Protein AF-A0A932YFA0-F1 (afdb_monomer)

pLDDT: mean 80.87, std 17.4, range [34.31, 97.38]

Structure (mmCIF, N/CA/C/O backbone):
data_AF-A0A932YFA0-F1
#
_entry.id   AF-A0A932YFA0-F1
#
loop_
_atom_site.group_PDB
_atom_site.id
_atom_site.type_symbol
_atom_site.label_atom_id
_atom_site.label_alt_id
_atom_site.label_comp_id
_atom_site.label_asym_id
_atom_site.label_entity_id
_atom_site.label_seq_id
_atom_site.pdbx_PDB_ins_code
_atom_site.Cartn_x
_atom_site.Cartn_y
_atom_site.Cartn_z
_atom_site.occupancy
_atom_site.B_iso_or_equiv
_atom_site.auth_seq_id
_atom_site.auth_comp_id
_atom_site.auth_asym_id
_atom_site.auth_atom_id
_atom_site.pdbx_PDB_model_num
ATOM 1 N N . MET A 1 1 ? 5.598 7.655 15.523 1.00 57.06 1 MET A N 1
ATOM 2 C CA . MET A 1 1 ? 5.367 6.962 16.808 1.00 57.06 1 MET A CA 1
ATOM 3 C C . MET A 1 1 ? 6.433 5.885 17.000 1.00 57.06 1 MET A C 1
ATOM 5 O O . MET A 1 1 ? 6.250 4.787 16.490 1.00 57.06 1 MET A O 1
ATOM 9 N N . PRO A 1 2 ? 7.562 6.184 17.666 1.00 60.03 2 PRO A N 1
ATOM 10 C CA . PRO A 1 2 ? 8.647 5.213 17.868 1.00 60.03 2 PRO A CA 1
ATOM 11 C C . PRO A 1 2 ? 8.229 3.987 18.697 1.00 60.03 2 PRO A C 1
ATOM 13 O O . PRO A 1 2 ? 8.662 2.874 18.420 1.00 60.03 2 PRO A O 1
ATOM 16 N N . GLU A 1 3 ? 7.322 4.170 19.662 1.00 66.31 3 GLU A N 1
ATOM 17 C CA . GLU A 1 3 ? 6.909 3.121 20.608 1.00 66.31 3 GLU A CA 1
ATOM 18 C C . GLU A 1 3 ? 6.108 1.967 19.987 1.00 66.31 3 GLU A C 1
ATOM 20 O O . GLU A 1 3 ? 6.011 0.892 20.577 1.00 66.31 3 GLU A O 1
ATOM 25 N N . GLN A 1 4 ? 5.508 2.169 18.813 1.00 67.56 4 GLN A N 1
ATOM 26 C CA . GLN A 1 4 ? 4.696 1.146 18.145 1.00 67.56 4 GLN A CA 1
ATOM 27 C C . GLN A 1 4 ? 5.480 0.340 17.106 1.00 67.56 4 GLN A C 1
ATOM 29 O O . GLN A 1 4 ? 5.014 -0.716 16.688 1.00 67.56 4 GLN A O 1
ATOM 34 N N . THR A 1 5 ? 6.673 0.797 16.710 1.00 69.19 5 THR A N 1
ATOM 35 C CA . THR A 1 5 ? 7.452 0.205 15.609 1.00 69.19 5 THR A CA 1
ATOM 36 C C . THR A 1 5 ? 7.816 -1.258 15.863 1.00 69.19 5 THR A C 1
ATOM 38 O O . THR A 1 5 ? 7.808 -2.057 14.933 1.00 69.19 5 THR A O 1
ATOM 41 N N . PHE A 1 6 ? 8.073 -1.630 17.121 1.00 77.56 6 PHE A N 1
ATOM 42 C CA . PHE A 1 6 ? 8.484 -2.988 17.496 1.00 77.56 6 PHE A CA 1
ATOM 43 C C . PHE A 1 6 ? 7.410 -3.803 18.222 1.00 77.56 6 PHE A C 1
ATOM 45 O O . PHE A 1 6 ? 7.646 -4.966 18.554 1.00 77.56 6 PHE A O 1
ATOM 52 N N . LYS A 1 7 ? 6.220 -3.233 18.445 1.00 83.19 7 LYS A N 1
ATOM 53 C CA . LYS A 1 7 ? 5.118 -3.967 19.075 1.00 83.19 7 LYS A CA 1
ATOM 54 C C . LYS A 1 7 ? 4.554 -4.979 18.083 1.00 83.19 7 LYS A C 1
ATOM 56 O O . LYS A 1 7 ? 4.191 -4.628 16.964 1.00 83.19 7 LYS A O 1
ATOM 61 N N . ASN A 1 8 ? 4.477 -6.242 18.498 1.00 85.50 8 ASN A N 1
ATOM 62 C CA . ASN A 1 8 ? 3.744 -7.249 17.739 1.00 85.50 8 ASN A CA 1
ATOM 63 C C . ASN A 1 8 ? 2.246 -6.894 17.731 1.00 85.50 8 ASN A C 1
ATOM 65 O O . ASN A 1 8 ? 1.746 -6.373 18.732 1.00 85.50 8 ASN A O 1
ATOM 69 N N . PRO A 1 9 ? 1.512 -7.202 16.651 1.00 89.50 9 PRO A N 1
ATOM 70 C CA . PRO A 1 9 ? 0.067 -7.073 16.659 1.00 89.50 9 PRO A CA 1
ATOM 71 C C . PRO A 1 9 ? -0.567 -7.990 17.703 1.00 89.50 9 PRO A C 1
ATOM 73 O O . PRO A 1 9 ? -0.194 -9.160 17.808 1.00 89.50 9 PRO A O 1
ATOM 76 N N . SER A 1 10 ? -1.516 -7.456 18.471 1.00 91.25 10 SER A N 1
ATOM 77 C CA . SER A 1 10 ? -2.311 -8.247 19.409 1.00 91.25 10 SER A CA 1
ATOM 78 C C . SER A 1 10 ? -3.354 -9.087 18.668 1.00 91.25 10 SER A C 1
ATOM 80 O O . SER A 1 10 ? -3.666 -8.843 17.498 1.00 91.25 10 SER A O 1
ATOM 82 N N . LEU A 1 11 ? -3.934 -10.065 19.366 1.00 88.12 11 LEU A N 1
ATOM 83 C CA . LEU A 1 11 ? -5.069 -10.825 18.844 1.00 88.12 11 LEU A CA 1
ATOM 84 C C . LEU A 1 11 ? -6.270 -9.912 18.554 1.00 88.12 11 LEU A C 1
ATOM 86 O O . LEU A 1 11 ? -6.841 -9.999 17.470 1.00 88.12 11 LEU A O 1
ATOM 90 N N . GLY A 1 12 ? -6.587 -8.990 19.471 1.00 89.75 12 GLY A N 1
ATOM 91 C CA . GLY A 1 12 ? -7.660 -8.010 19.281 1.00 89.75 12 GLY A CA 1
ATOM 92 C C . GLY A 1 12 ? -7.463 -7.161 18.023 1.00 89.75 12 GLY A C 1
ATOM 93 O O . GLY A 1 12 ? -8.390 -7.012 17.235 1.00 89.75 12 GLY A O 1
ATOM 94 N N . TYR A 1 13 ? -6.233 -6.711 17.743 1.00 91.19 13 TYR A N 1
ATOM 95 C CA . TYR A 1 13 ? -5.922 -6.015 16.489 1.00 91.19 13 TYR A CA 1
ATOM 96 C C . TYR A 1 13 ? -6.169 -6.901 15.259 1.00 91.19 13 TYR A C 1
ATOM 98 O O . TYR A 1 13 ? -6.732 -6.455 14.259 1.00 91.19 13 TYR A O 1
ATOM 106 N N . ALA A 1 14 ? -5.757 -8.170 15.313 1.00 91.19 14 ALA A N 1
ATOM 107 C CA . ALA A 1 14 ? -5.963 -9.101 14.208 1.00 91.19 14 ALA A CA 1
ATOM 108 C C . ALA A 1 14 ? -7.455 -9.343 13.923 1.00 91.19 14 ALA A C 1
ATOM 110 O O . ALA A 1 14 ? -7.863 -9.365 12.759 1.00 91.19 14 ALA A O 1
ATOM 111 N N . GLN A 1 15 ? -8.265 -9.483 14.973 1.00 91.44 15 GLN A N 1
ATOM 112 C CA . GLN A 1 15 ? -9.721 -9.599 14.878 1.00 91.44 15 GLN A CA 1
ATOM 113 C C . GLN A 1 15 ? -10.356 -8.311 14.356 1.00 91.44 15 GLN A C 1
ATOM 115 O O . GLN A 1 15 ? -11.257 -8.358 13.522 1.00 91.44 15 GLN A O 1
ATOM 120 N N . GLU A 1 16 ? -9.868 -7.161 14.812 1.00 91.94 16 GLU A N 1
ATOM 121 C CA . GLU A 1 16 ? -10.341 -5.855 14.382 1.00 91.94 16 GLU A CA 1
ATOM 122 C C . GLU A 1 16 ? -10.116 -5.644 12.876 1.00 91.94 16 GLU A C 1
ATOM 124 O O . GLU A 1 16 ? -11.020 -5.202 12.155 1.00 91.94 16 GLU A O 1
ATOM 129 N N . LEU A 1 17 ? -8.927 -6.012 12.396 1.00 91.69 17 LEU A N 1
ATOM 130 C CA . LEU A 1 17 ? -8.608 -6.035 10.978 1.00 91.69 17 LEU A CA 1
ATOM 131 C C . LEU A 1 17 ? -9.564 -7.010 10.267 1.00 91.69 17 LEU A C 1
ATOM 133 O O . LEU A 1 17 ? -10.274 -6.601 9.349 1.00 91.69 17 LEU A O 1
ATOM 137 N N . LEU A 1 18 ? -9.665 -8.265 10.739 1.00 91.19 18 LEU A N 1
ATOM 138 C CA . LEU A 1 18 ? -10.562 -9.308 10.204 1.00 91.19 18 LEU A CA 1
ATOM 139 C C . LEU A 1 18 ? -12.007 -8.878 10.051 1.00 91.19 18 LEU A C 1
ATOM 141 O O . LEU A 1 18 ? -12.603 -9.114 9.001 1.00 91.19 18 LEU A O 1
ATOM 145 N N . LYS A 1 19 ? -12.549 -8.195 11.050 1.00 93.25 19 LYS A N 1
ATOM 146 C CA . LYS A 1 19 ? -13.908 -7.666 11.022 1.00 93.25 19 LYS A CA 1
ATOM 147 C C . LYS A 1 19 ? -14.145 -6.747 9.821 1.00 93.25 19 LYS A C 1
ATOM 149 O O . LYS A 1 19 ? -15.247 -6.761 9.287 1.00 93.25 19 LYS A O 1
ATOM 154 N N . ARG A 1 20 ? -13.136 -5.981 9.394 1.00 89.75 20 ARG A N 1
ATOM 155 C CA . ARG A 1 20 ? -13.233 -5.036 8.270 1.00 89.75 20 ARG A CA 1
ATOM 156 C C . ARG A 1 20 ? -12.988 -5.688 6.912 1.00 89.75 20 ARG A C 1
ATOM 158 O O . ARG A 1 20 ? -13.571 -5.249 5.932 1.00 89.75 20 ARG A O 1
ATOM 165 N N . TRP A 1 21 ? -12.153 -6.728 6.824 1.00 87.31 21 TRP A N 1
ATOM 166 C CA . TRP A 1 21 ? -11.787 -7.308 5.520 1.00 87.31 21 TRP A CA 1
ATOM 167 C C . TRP A 1 21 ? -12.516 -8.601 5.144 1.00 87.31 21 TRP A C 1
ATOM 169 O O . TRP A 1 21 ? -12.523 -8.953 3.963 1.00 87.31 21 TRP A O 1
ATOM 179 N N . LYS A 1 22 ? -13.130 -9.308 6.103 1.00 87.44 22 LYS A N 1
ATOM 180 C CA . LYS A 1 22 ? -13.815 -10.589 5.843 1.00 87.44 22 LYS A CA 1
ATOM 181 C C . LYS A 1 22 ? -14.949 -10.474 4.814 1.00 87.44 22 LYS A C 1
ATOM 183 O O . LYS A 1 22 ? -15.180 -11.420 4.069 1.00 87.44 22 LYS A O 1
ATOM 188 N N . ASP A 1 23 ? -15.598 -9.311 4.752 1.00 84.94 23 ASP A N 1
ATOM 189 C CA . ASP A 1 23 ? -16.756 -9.048 3.889 1.00 84.94 23 ASP A CA 1
ATOM 190 C C . ASP A 1 23 ? -16.367 -8.316 2.591 1.00 84.94 23 ASP A C 1
ATOM 192 O O . ASP A 1 23 ? -17.222 -7.972 1.773 1.00 84.94 23 ASP A O 1
ATOM 196 N N . VAL A 1 24 ? -15.070 -8.069 2.368 1.00 87.69 24 VAL A N 1
ATOM 197 C CA . VAL A 1 24 ? -14.601 -7.459 1.122 1.00 87.69 24 VAL A CA 1
ATOM 198 C C . VAL A 1 24 ? -14.844 -8.446 -0.029 1.00 87.69 24 VAL A C 1
ATOM 200 O O . VAL A 1 24 ? -14.402 -9.594 0.042 1.00 87.69 24 VAL A O 1
ATOM 203 N N . PRO A 1 25 ? -15.513 -8.031 -1.122 1.00 90.56 25 PRO A N 1
ATOM 204 C CA . PRO A 1 25 ? -15.814 -8.927 -2.232 1.00 90.56 25 PRO A CA 1
ATOM 205 C C . PRO A 1 25 ? -14.556 -9.162 -3.076 1.00 90.56 25 PRO A C 1
ATOM 207 O O . PRO A 1 25 ? -14.257 -8.398 -4.000 1.00 90.56 25 PRO A O 1
ATOM 210 N N . TRP A 1 26 ? -13.791 -10.195 -2.736 1.00 93.56 26 TRP A N 1
ATOM 211 C CA . TRP A 1 26 ? -12.571 -10.585 -3.441 1.00 93.56 26 TRP A CA 1
ATOM 212 C C . TRP A 1 26 ? -12.877 -11.382 -4.715 1.00 93.56 26 TRP A C 1
ATOM 214 O O . TRP A 1 26 ? -13.726 -12.274 -4.717 1.00 93.56 26 TRP A O 1
ATOM 224 N N . ARG A 1 27 ? -12.166 -11.087 -5.808 1.00 92.94 27 ARG A N 1
ATOM 225 C CA . ARG A 1 27 ? -12.179 -11.899 -7.041 1.00 92.94 27 ARG A CA 1
ATOM 226 C C . ARG A 1 27 ? -11.114 -12.996 -7.012 1.00 92.94 27 ARG A C 1
ATOM 228 O O . ARG A 1 27 ? -11.286 -14.046 -7.634 1.00 92.94 27 ARG A O 1
ATOM 235 N N . GLY A 1 28 ? -10.003 -12.734 -6.334 1.00 91.06 28 GLY A N 1
ATOM 236 C CA . GLY A 1 28 ? -8.876 -13.632 -6.132 1.00 91.06 28 GLY A CA 1
ATOM 237 C C . GLY A 1 28 ? -8.701 -14.060 -4.679 1.00 91.06 28 GLY A C 1
ATOM 238 O O . GLY A 1 28 ? -9.406 -13.617 -3.779 1.00 91.06 28 GLY A O 1
ATOM 239 N N . ASP A 1 29 ? -7.707 -14.911 -4.450 1.00 93.31 29 ASP A N 1
ATOM 240 C CA . ASP A 1 29 ? -7.387 -15.418 -3.120 1.00 93.31 29 ASP A CA 1
ATOM 241 C C . ASP A 1 29 ? -6.312 -14.531 -2.490 1.00 93.31 29 ASP A C 1
ATOM 243 O O . ASP A 1 29 ? -5.138 -14.623 -2.863 1.00 93.31 29 ASP A O 1
ATOM 247 N N . VAL A 1 30 ? -6.691 -13.662 -1.553 1.00 94.69 30 VAL A N 1
ATOM 248 C CA . VAL A 1 30 ? -5.756 -12.804 -0.806 1.00 94.69 30 VAL A CA 1
ATOM 249 C C . VAL A 1 30 ? -5.394 -13.471 0.516 1.00 94.69 30 VAL A C 1
ATOM 251 O O . VAL A 1 30 ? -6.268 -13.852 1.289 1.00 94.69 30 VAL A O 1
ATOM 254 N N . LEU A 1 31 ? -4.095 -13.622 0.780 1.00 94.94 31 LEU A N 1
ATOM 255 C CA . LEU A 1 31 ? -3.601 -14.095 2.072 1.00 94.94 31 LEU A CA 1
ATOM 256 C C . LEU A 1 31 ? -3.238 -12.896 2.944 1.00 94.94 31 LEU A C 1
ATOM 258 O O . LEU A 1 31 ? -2.519 -12.015 2.493 1.00 94.94 31 LEU A O 1
ATOM 262 N N . LEU A 1 32 ? -3.667 -12.894 4.200 1.00 94.88 32 LEU A N 1
ATOM 263 C CA . LEU A 1 32 ? -3.262 -11.897 5.181 1.00 94.88 32 LEU A CA 1
ATOM 264 C C . LEU A 1 32 ? -2.398 -12.552 6.259 1.00 94.88 32 LEU A C 1
ATOM 266 O O . LEU A 1 32 ? -2.824 -13.502 6.915 1.00 94.88 32 LEU A O 1
ATOM 270 N N . ARG A 1 33 ? -1.183 -12.039 6.450 1.00 94.62 33 ARG A N 1
ATOM 271 C CA . ARG A 1 33 ? -0.257 -12.453 7.506 1.00 94.62 33 ARG A CA 1
ATOM 272 C C . ARG A 1 33 ? -0.098 -11.322 8.509 1.00 94.62 33 ARG A C 1
ATOM 274 O O . ARG A 1 33 ? 0.377 -10.242 8.167 1.00 94.62 33 ARG A O 1
ATOM 281 N N . ILE A 1 34 ? -0.475 -11.584 9.754 1.00 94.25 34 ILE A N 1
ATOM 282 C CA . ILE A 1 34 ? -0.410 -10.605 10.839 1.00 94.25 34 ILE A CA 1
ATOM 283 C C . ILE A 1 34 ? 0.713 -11.012 11.794 1.00 94.25 34 ILE A C 1
ATOM 285 O O . ILE A 1 34 ? 0.802 -12.169 12.207 1.00 94.25 34 ILE A O 1
ATOM 289 N N . GLY A 1 35 ? 1.609 -10.075 12.087 1.00 91.88 35 GLY A N 1
ATOM 290 C CA . GLY A 1 35 ? 2.757 -10.234 12.977 1.00 91.88 35 GLY A CA 1
ATOM 291 C C . GLY A 1 35 ? 3.903 -11.082 12.425 1.00 91.88 35 GLY A C 1
ATOM 292 O O . GLY A 1 35 ? 4.875 -11.299 13.144 1.00 91.88 35 GLY A O 1
ATOM 293 N N . HIS A 1 36 ? 3.816 -11.570 11.184 1.00 90.94 36 HIS A N 1
ATOM 294 C CA . HIS A 1 36 ? 4.815 -12.477 10.626 1.00 90.94 36 HIS A CA 1
ATOM 295 C C . HIS A 1 36 ? 4.935 -12.395 9.097 1.00 90.94 36 HIS A C 1
ATOM 297 O O . HIS A 1 36 ? 4.064 -11.900 8.383 1.00 90.94 36 HIS A O 1
ATOM 303 N N . THR A 1 37 ? 6.021 -12.971 8.589 1.00 91.81 37 THR A N 1
ATOM 304 C CA . THR A 1 37 ? 6.248 -13.263 7.170 1.00 91.81 37 THR A CA 1
ATOM 305 C C . THR A 1 37 ? 6.790 -14.686 7.028 1.00 91.81 37 THR A C 1
ATOM 307 O O . THR A 1 37 ? 7.318 -15.244 7.991 1.00 91.81 37 THR A O 1
ATOM 310 N N . SER A 1 38 ? 6.653 -15.298 5.852 1.00 93.12 38 SER A N 1
ATOM 311 C CA . SER A 1 38 ? 7.243 -16.607 5.563 1.00 93.12 38 SER A CA 1
ATOM 312 C C . SER A 1 38 ? 7.805 -16.603 4.155 1.00 93.12 38 SER A C 1
ATOM 314 O O . SER A 1 38 ? 7.053 -16.751 3.196 1.00 93.12 38 SER A O 1
ATOM 316 N N . LEU A 1 39 ? 9.131 -16.473 4.048 1.00 93.25 39 LEU A N 1
ATOM 317 C CA . LEU A 1 39 ? 9.827 -16.499 2.764 1.00 93.25 39 LEU A CA 1
ATOM 318 C C . LEU A 1 39 ? 9.454 -17.752 1.968 1.00 93.25 39 LEU A C 1
ATOM 320 O O . LEU A 1 39 ? 9.004 -17.654 0.834 1.00 93.25 39 LEU A O 1
ATOM 324 N N . TRP A 1 40 ? 9.568 -18.924 2.594 1.00 94.69 40 TRP A N 1
ATOM 325 C CA . TRP A 1 40 ? 9.244 -20.194 1.950 1.00 94.69 40 TRP A CA 1
ATOM 326 C C . TRP A 1 40 ? 7.765 -20.315 1.606 1.00 94.69 40 TRP A C 1
ATOM 328 O O . TRP A 1 40 ? 7.440 -20.753 0.509 1.00 94.69 40 TRP A O 1
ATOM 338 N N . GLY A 1 41 ? 6.871 -19.866 2.489 1.00 94.69 41 GLY A N 1
ATOM 339 C CA . GLY A 1 41 ? 5.441 -19.872 2.200 1.00 94.69 41 GLY A CA 1
ATOM 340 C C . GLY A 1 41 ? 5.077 -18.944 1.042 1.00 94.69 41 GLY A C 1
ATOM 341 O O . GLY A 1 41 ? 4.193 -19.269 0.262 1.00 94.69 41 GLY A O 1
ATOM 342 N N . ASP A 1 42 ? 5.758 -17.810 0.894 1.00 93.50 42 ASP A N 1
ATOM 343 C CA . ASP A 1 42 ? 5.536 -16.872 -0.207 1.00 93.50 42 ASP A CA 1
ATOM 344 C C . ASP A 1 42 ? 6.168 -17.371 -1.519 1.00 93.50 42 ASP A C 1
ATOM 346 O O . ASP A 1 42 ? 5.557 -17.237 -2.581 1.00 93.50 42 ASP A O 1
ATOM 350 N N . ILE A 1 43 ? 7.320 -18.047 -1.464 1.00 93.62 43 ILE A N 1
ATOM 351 C CA . ILE A 1 43 ? 7.901 -18.774 -2.606 1.00 93.62 43 ILE A CA 1
ATOM 352 C C . ILE A 1 43 ? 6.957 -19.898 -3.055 1.00 93.62 43 ILE A C 1
ATOM 354 O O . ILE A 1 43 ? 6.583 -19.957 -4.223 1.00 93.62 43 ILE A O 1
ATOM 358 N N . GLU A 1 44 ? 6.489 -20.752 -2.146 1.00 94.38 44 GLU A N 1
ATOM 359 C CA . GLU A 1 44 ? 5.518 -21.810 -2.459 1.00 94.38 44 GLU A CA 1
ATOM 360 C C . GLU A 1 44 ? 4.248 -21.211 -3.081 1.00 94.38 44 GLU A C 1
ATOM 362 O O . GLU A 1 44 ? 3.779 -21.636 -4.142 1.00 94.38 44 GLU A O 1
ATOM 367 N N . ARG A 1 45 ? 3.730 -20.139 -2.470 1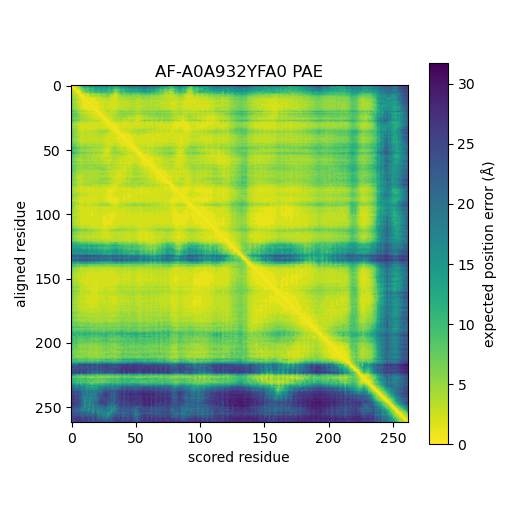.00 92.50 45 ARG A N 1
ATOM 368 C CA . ARG A 1 45 ? 2.569 -19.400 -2.967 1.00 92.50 45 ARG A CA 1
ATOM 369 C C . ARG A 1 45 ? 2.813 -18.775 -4.337 1.00 92.50 45 ARG A C 1
ATOM 371 O O . ARG A 1 45 ? 1.857 -18.614 -5.091 1.00 92.50 45 ARG A O 1
ATOM 378 N N . THR A 1 46 ? 4.053 -18.453 -4.695 1.00 90.44 46 THR A N 1
ATOM 379 C CA . THR A 1 46 ? 4.432 -17.999 -6.040 1.00 90.44 46 THR A CA 1
ATOM 380 C C . THR A 1 46 ? 4.212 -19.116 -7.060 1.00 90.44 46 THR A C 1
ATOM 382 O O . THR A 1 46 ? 3.627 -18.870 -8.114 1.00 90.44 46 THR A O 1
ATOM 385 N N . PHE A 1 47 ? 4.579 -20.357 -6.737 1.00 90.00 47 PHE A N 1
ATOM 386 C CA . PHE A 1 47 ? 4.571 -21.480 -7.685 1.00 90.00 47 PHE A CA 1
ATOM 387 C C . PHE A 1 47 ? 3.279 -22.294 -7.741 1.00 90.00 47 PHE A C 1
ATOM 389 O O . PHE A 1 47 ? 3.009 -22.928 -8.759 1.00 90.00 47 PHE A O 1
ATOM 396 N N . ARG A 1 48 ? 2.426 -22.221 -6.718 1.00 91.94 48 ARG A N 1
ATOM 397 C CA . ARG A 1 48 ? 1.094 -22.851 -6.739 1.00 91.94 48 ARG A CA 1
ATOM 398 C C . ARG A 1 48 ? 0.276 -22.444 -7.968 1.00 91.94 48 ARG A C 1
ATOM 400 O O . ARG A 1 48 ? 0.500 -21.376 -8.534 1.00 91.94 48 ARG A O 1
ATOM 407 N N . THR A 1 49 ? -0.699 -23.230 -8.400 1.00 87.69 49 THR A N 1
ATOM 408 C CA . THR A 1 49 ? -1.553 -22.910 -9.570 1.00 87.69 49 THR A CA 1
ATOM 409 C C . THR A 1 49 ? -3.009 -22.659 -9.190 1.00 87.69 49 THR A C 1
ATOM 411 O O . THR A 1 49 ? -3.726 -22.003 -9.937 1.00 87.69 49 THR A O 1
ATOM 414 N N . ASP A 1 50 ? -3.411 -23.083 -7.996 1.00 90.12 50 ASP A N 1
ATOM 415 C CA . ASP A 1 50 ? -4.786 -23.063 -7.497 1.00 90.12 50 ASP A CA 1
ATOM 416 C C . ASP A 1 50 ? -5.236 -21.711 -6.921 1.00 90.12 50 ASP A C 1
ATOM 418 O O . ASP A 1 50 ? -6.428 -21.464 -6.781 1.00 90.12 50 ASP A O 1
ATOM 422 N N . ILE A 1 51 ? -4.297 -20.815 -6.615 1.00 89.31 51 ILE A N 1
ATOM 423 C CA . ILE A 1 51 ? -4.593 -19.502 -6.029 1.00 89.31 51 ILE A CA 1
ATOM 424 C C . ILE A 1 51 ? -5.026 -18.524 -7.124 1.00 89.31 51 ILE A C 1
ATOM 426 O O . ILE A 1 51 ? -4.222 -18.150 -7.996 1.00 89.31 51 ILE A O 1
ATOM 430 N N . LYS A 1 52 ? -6.276 -18.070 -7.026 1.00 90.94 52 LYS A N 1
ATOM 431 C CA . LYS A 1 52 ? -6.923 -17.140 -7.951 1.00 90.94 52 LYS A CA 1
ATOM 432 C C . LYS A 1 52 ? -6.376 -15.726 -7.835 1.00 90.94 52 LYS A C 1
ATOM 434 O O . LYS A 1 52 ? -5.931 -15.271 -6.783 1.00 90.94 52 LYS A O 1
ATOM 439 N N . GLY A 1 53 ? -6.466 -15.006 -8.947 1.00 85.75 53 GLY A N 1
ATOM 440 C CA . GLY A 1 53 ? -6.146 -13.588 -9.020 1.00 85.75 53 GLY A CA 1
ATOM 441 C C . GLY A 1 53 ? -4.661 -13.273 -9.122 1.00 85.75 53 GLY A C 1
ATOM 442 O O . GLY A 1 53 ? -4.344 -12.115 -9.270 1.00 85.75 53 GLY A O 1
ATOM 443 N N . ARG A 1 54 ? -3.727 -14.223 -9.094 1.00 88.81 54 ARG A N 1
ATOM 444 C CA . ARG A 1 54 ? -2.293 -13.904 -9.237 1.00 88.81 54 ARG A CA 1
ATOM 445 C C . ARG A 1 54 ? -1.891 -13.535 -10.669 1.00 88.81 54 ARG A C 1
ATOM 447 O O . ARG A 1 54 ? -2.594 -13.900 -11.614 1.00 88.81 54 ARG A O 1
ATOM 454 N N . PRO A 1 55 ? -0.748 -12.846 -10.846 1.00 92.44 55 PRO A N 1
ATOM 455 C CA . PRO A 1 55 ? -0.216 -12.598 -12.175 1.00 92.44 55 PRO A CA 1
ATOM 456 C C . PRO A 1 55 ? 0.261 -13.894 -12.857 1.00 92.44 55 PRO A C 1
ATOM 458 O O . PRO A 1 55 ? 0.366 -14.957 -12.236 1.00 92.44 55 PRO A O 1
ATOM 461 N N . ASN A 1 56 ? 0.561 -13.812 -14.154 1.00 93.12 56 ASN A N 1
ATOM 462 C CA . ASN A 1 56 ? 1.074 -14.941 -14.932 1.00 93.12 56 ASN A CA 1
ATOM 463 C C . ASN A 1 56 ? 2.395 -15.500 -14.359 1.00 93.12 56 ASN A C 1
ATOM 465 O O . ASN A 1 56 ? 3.058 -14.878 -13.530 1.00 93.12 56 ASN A O 1
ATOM 469 N N . PHE A 1 57 ? 2.773 -16.708 -14.785 1.00 91.88 57 PHE A N 1
ATOM 470 C CA . PHE A 1 57 ? 3.958 -17.397 -14.262 1.00 91.88 57 PHE A CA 1
ATOM 471 C C . PHE A 1 57 ? 5.256 -16.590 -14.409 1.00 91.88 57 PHE A C 1
ATOM 473 O O . PHE A 1 57 ? 6.028 -16.517 -13.460 1.00 91.88 57 PHE A O 1
ATOM 480 N N . PHE A 1 58 ? 5.468 -15.941 -15.555 1.00 92.00 58 PHE A N 1
ATOM 481 C CA . PHE A 1 58 ? 6.676 -15.157 -15.809 1.00 92.00 58 PHE A CA 1
ATOM 482 C C . PHE A 1 58 ? 6.842 -14.009 -14.802 1.00 92.00 58 PHE A C 1
ATOM 484 O O . PHE A 1 58 ? 7.880 -13.889 -14.155 1.00 92.00 58 PHE A O 1
ATOM 491 N N . LEU A 1 59 ? 5.788 -13.214 -14.591 1.00 92.25 59 LEU A N 1
ATOM 492 C CA . LEU A 1 59 ? 5.802 -12.126 -13.609 1.00 92.25 59 LEU A CA 1
ATOM 493 C C . LEU A 1 59 ? 5.949 -12.640 -12.175 1.00 92.25 59 LEU A C 1
ATOM 495 O O . LEU A 1 59 ? 6.597 -11.994 -11.360 1.00 92.25 59 LEU A O 1
ATOM 499 N N . ARG A 1 60 ? 5.368 -13.803 -11.863 1.00 91.12 60 ARG A N 1
ATOM 500 C CA . ARG A 1 60 ? 5.539 -14.458 -10.559 1.00 91.12 60 ARG A CA 1
ATOM 501 C C . ARG A 1 60 ? 6.993 -14.853 -10.311 1.00 91.12 60 ARG A C 1
ATOM 503 O O . ARG A 1 60 ? 7.509 -14.566 -9.237 1.00 91.12 60 ARG A O 1
ATOM 510 N N . ALA A 1 61 ? 7.656 -15.444 -11.303 1.00 91.19 61 ALA A N 1
ATOM 511 C CA . ALA A 1 61 ? 9.065 -15.815 -11.210 1.00 91.19 61 ALA A CA 1
ATOM 512 C C . ALA A 1 61 ? 9.964 -14.584 -11.001 1.00 91.19 61 ALA A C 1
ATOM 514 O O . ALA A 1 61 ? 10.779 -14.574 -10.081 1.00 91.19 61 ALA A O 1
ATOM 515 N N . LEU A 1 62 ? 9.757 -13.510 -11.775 1.00 89.62 62 LEU A N 1
ATOM 516 C CA . LEU A 1 62 ? 10.462 -12.237 -11.560 1.00 89.62 62 LEU A CA 1
ATOM 517 C C . LEU A 1 62 ? 10.144 -11.614 -10.194 1.00 89.62 62 LEU A C 1
ATOM 519 O O . LEU A 1 62 ? 11.007 -11.005 -9.566 1.00 89.62 62 LEU A O 1
ATOM 523 N N . GLY A 1 63 ? 8.924 -11.818 -9.700 1.00 87.31 63 GLY A N 1
ATOM 524 C CA . GLY A 1 63 ? 8.461 -11.380 -8.389 1.00 87.31 63 GLY A CA 1
ATOM 525 C C . GLY A 1 63 ? 9.262 -11.919 -7.204 1.00 87.31 63 GLY A C 1
ATOM 526 O O . GLY A 1 63 ? 9.209 -11.329 -6.122 1.00 87.31 63 GLY A O 1
ATOM 527 N N . LEU A 1 64 ? 10.049 -12.987 -7.378 1.00 89.75 64 LEU A N 1
ATOM 528 C CA . LEU A 1 64 ? 10.976 -13.459 -6.344 1.00 89.75 64 LEU A CA 1
ATOM 529 C C . LEU A 1 64 ? 12.013 -12.390 -5.973 1.00 89.75 64 LEU A C 1
ATOM 531 O O . LEU A 1 64 ? 12.354 -12.257 -4.796 1.00 89.75 64 LEU A O 1
ATOM 535 N N . LEU A 1 65 ? 12.426 -11.571 -6.948 1.00 84.56 65 LEU A N 1
ATOM 536 C CA . LEU A 1 65 ? 13.343 -10.451 -6.737 1.00 84.56 65 LEU A CA 1
ATOM 537 C C . LEU A 1 65 ? 12.758 -9.381 -5.809 1.00 84.56 65 LEU A C 1
ATOM 539 O O . LEU A 1 65 ? 13.506 -8.769 -5.057 1.00 84.56 65 LEU A O 1
ATOM 543 N N . GLY A 1 66 ? 11.436 -9.179 -5.826 1.00 81.00 66 GLY A N 1
ATOM 544 C CA . GLY A 1 66 ? 10.738 -8.287 -4.891 1.00 81.00 66 GLY A CA 1
ATOM 545 C C . GLY A 1 66 ? 10.343 -8.970 -3.576 1.00 81.00 66 GLY A C 1
ATOM 546 O O . GLY A 1 66 ? 10.314 -8.334 -2.523 1.00 81.00 66 GLY A O 1
ATOM 547 N N . THR A 1 67 ? 10.089 -10.281 -3.609 1.00 86.88 67 THR A N 1
ATOM 548 C CA . THR A 1 67 ? 9.634 -11.057 -2.444 1.00 86.88 67 THR A CA 1
ATOM 549 C C . THR A 1 67 ? 10.713 -11.162 -1.366 1.00 86.88 67 THR A C 1
ATOM 551 O O . THR A 1 67 ? 10.399 -11.012 -0.188 1.00 86.88 67 THR A O 1
ATOM 554 N N . ILE A 1 68 ? 11.981 -11.369 -1.741 1.00 87.81 68 ILE A N 1
ATOM 555 C CA . ILE A 1 68 ? 13.087 -11.474 -0.773 1.00 87.81 68 ILE A CA 1
ATOM 556 C C . ILE A 1 68 ? 13.335 -10.142 -0.033 1.00 87.81 68 ILE A C 1
ATOM 558 O O . ILE A 1 68 ? 13.343 -10.161 1.201 1.00 87.81 68 ILE A O 1
ATOM 562 N N . PRO A 1 69 ? 13.485 -8.982 -0.710 1.00 85.19 69 PRO A N 1
ATOM 563 C CA . PRO A 1 69 ? 13.594 -7.691 -0.035 1.00 85.19 69 PRO A CA 1
ATOM 564 C C . PRO A 1 69 ? 12.371 -7.355 0.818 1.00 85.19 69 PRO A C 1
ATOM 566 O O . PRO A 1 69 ? 12.542 -6.881 1.937 1.00 85.19 69 PRO A O 1
ATOM 569 N N . GLY A 1 70 ? 11.153 -7.641 0.338 1.00 85.44 70 GLY A N 1
ATOM 570 C CA . GLY A 1 70 ? 9.932 -7.441 1.124 1.00 85.44 70 GLY A CA 1
ATOM 571 C C . GLY A 1 70 ? 9.924 -8.288 2.399 1.00 85.44 70 GLY A C 1
ATOM 572 O O . GLY A 1 70 ? 9.659 -7.781 3.488 1.00 85.44 70 GLY A O 1
ATOM 573 N N . TRP A 1 71 ? 10.309 -9.564 2.299 1.00 91.38 71 TRP A N 1
ATOM 574 C CA . TRP A 1 71 ? 10.484 -10.440 3.458 1.00 91.38 71 TRP A CA 1
ATOM 575 C C . TRP A 1 71 ? 11.518 -9.891 4.452 1.00 91.38 71 TRP A C 1
ATOM 577 O O . TRP A 1 71 ? 11.235 -9.842 5.652 1.00 91.38 71 TRP A O 1
ATOM 587 N N . LEU A 1 72 ? 12.687 -9.448 3.972 1.00 89.50 72 LEU A N 1
ATOM 588 C CA . LEU A 1 72 ? 13.720 -8.838 4.815 1.00 89.50 72 LEU A CA 1
ATOM 589 C C . LEU A 1 72 ? 13.214 -7.562 5.494 1.00 89.50 72 LEU A C 1
ATOM 591 O O . LEU A 1 72 ? 13.384 -7.426 6.702 1.00 89.50 72 LEU A O 1
ATOM 595 N N . GLY A 1 73 ? 12.552 -6.666 4.757 1.00 85.88 73 GLY A N 1
ATOM 596 C CA . GLY A 1 73 ? 11.964 -5.437 5.298 1.00 85.88 73 GLY A CA 1
ATOM 597 C C . GLY A 1 73 ? 10.913 -5.727 6.369 1.00 85.88 73 GLY A C 1
ATOM 598 O O . GLY A 1 73 ? 10.986 -5.200 7.477 1.00 85.88 73 GLY A O 1
ATOM 599 N N . GLY A 1 74 ? 10.002 -6.666 6.112 1.00 86.31 74 GLY A N 1
ATOM 600 C CA . GLY A 1 74 ? 9.034 -7.116 7.112 1.00 86.31 74 GLY A CA 1
ATOM 601 C C . GLY A 1 74 ? 9.697 -7.700 8.364 1.00 86.31 74 GLY A C 1
ATOM 602 O O . GLY A 1 74 ? 9.287 -7.407 9.484 1.00 86.31 74 GLY A O 1
ATOM 603 N N . LYS A 1 75 ? 10.754 -8.505 8.203 1.00 87.56 75 LYS A N 1
ATOM 604 C CA . LYS A 1 75 ? 11.432 -9.160 9.331 1.00 87.56 75 LYS A CA 1
ATOM 605 C C . LYS A 1 75 ? 12.304 -8.205 10.153 1.00 87.56 75 LYS A C 1
ATOM 607 O O . LYS A 1 75 ? 12.307 -8.312 11.375 1.00 87.56 75 LYS A O 1
ATOM 612 N N . LEU A 1 76 ? 13.052 -7.319 9.498 1.00 88.88 76 LEU A N 1
ATOM 613 C CA . LEU A 1 76 ? 14.032 -6.435 10.138 1.00 88.88 76 LEU A CA 1
ATOM 614 C C . LEU A 1 76 ? 13.407 -5.107 10.575 1.00 88.88 76 LEU A C 1
ATOM 616 O O . LEU A 1 76 ? 13.596 -4.685 11.712 1.00 88.88 76 LEU A O 1
ATOM 620 N N . ASN A 1 77 ? 12.621 -4.483 9.699 1.00 88.44 77 ASN A N 1
ATOM 621 C CA . ASN A 1 77 ? 12.057 -3.148 9.920 1.00 88.44 77 ASN A CA 1
ATOM 622 C C . ASN A 1 77 ? 10.599 -3.182 10.383 1.00 88.44 77 ASN A C 1
ATOM 624 O O . ASN A 1 77 ? 10.033 -2.141 10.722 1.00 88.44 77 ASN A O 1
ATOM 628 N N . ARG A 1 78 ? 9.982 -4.373 10.405 1.00 89.69 78 ARG A N 1
ATOM 629 C CA . ARG A 1 78 ? 8.564 -4.545 10.742 1.00 89.69 78 ARG A CA 1
ATOM 630 C C . ARG A 1 78 ? 7.671 -3.700 9.844 1.00 89.69 78 ARG A C 1
ATOM 632 O O . ARG A 1 78 ? 6.739 -3.042 10.309 1.00 89.69 78 ARG A O 1
ATOM 639 N N . ASP A 1 79 ? 7.988 -3.691 8.558 1.00 89.31 79 ASP A N 1
ATOM 640 C CA . ASP A 1 79 ? 7.244 -2.923 7.571 1.00 89.31 79 ASP A CA 1
ATOM 641 C C . ASP A 1 79 ? 5.990 -3.679 7.148 1.00 89.31 79 ASP A C 1
ATOM 643 O O . ASP A 1 79 ? 6.029 -4.880 6.875 1.00 89.31 79 ASP A O 1
ATOM 647 N N . ASN A 1 80 ? 4.867 -2.966 7.109 1.00 93.50 80 ASN A N 1
ATOM 648 C CA . ASN A 1 80 ? 3.666 -3.468 6.462 1.00 93.50 80 ASN A CA 1
ATOM 649 C C . ASN A 1 80 ? 3.880 -3.374 4.950 1.00 93.50 80 ASN A C 1
ATOM 651 O O . ASN A 1 80 ? 4.473 -2.405 4.483 1.00 93.50 80 ASN A O 1
ATOM 655 N N . PHE A 1 81 ? 3.444 -4.385 4.205 1.00 94.75 81 PHE A N 1
ATOM 656 C CA . PHE A 1 81 ? 3.504 -4.346 2.748 1.00 94.75 81 PHE A CA 1
ATOM 657 C C . PHE A 1 81 ? 2.534 -5.348 2.126 1.00 94.75 81 PHE A C 1
ATOM 659 O O . PHE A 1 81 ? 2.284 -6.433 2.662 1.00 94.75 81 PHE A O 1
ATOM 666 N N . TYR A 1 82 ? 2.043 -5.021 0.940 1.00 95.81 82 TYR A N 1
ATOM 667 C CA . TYR A 1 82 ? 1.391 -5.960 0.044 1.00 95.81 82 TYR A CA 1
ATOM 668 C C . TYR A 1 82 ? 2.363 -6.477 -1.025 1.00 95.81 82 TYR A C 1
ATOM 670 O O . TYR A 1 82 ? 3.037 -5.711 -1.709 1.00 95.81 82 TYR A O 1
ATOM 678 N N . ASN A 1 83 ? 2.402 -7.797 -1.209 1.00 94.25 83 ASN A N 1
ATOM 679 C CA . ASN A 1 83 ? 3.143 -8.449 -2.281 1.00 94.25 83 ASN A CA 1
ATOM 680 C C . ASN A 1 83 ? 2.189 -8.828 -3.438 1.00 94.25 83 ASN A C 1
ATOM 682 O O . ASN A 1 83 ? 1.427 -9.801 -3.322 1.00 94.25 83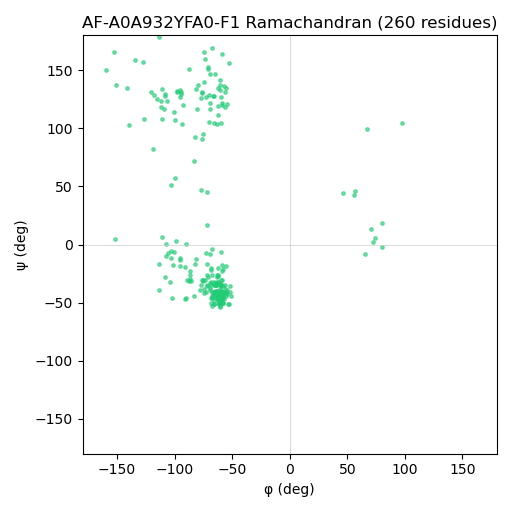 ASN A O 1
ATOM 686 N N . PRO A 1 84 ? 2.240 -8.120 -4.585 1.00 94.06 84 PRO A N 1
ATOM 687 C CA . PRO A 1 84 ? 1.349 -8.376 -5.718 1.00 94.06 84 PRO A CA 1
ATOM 688 C C . PRO A 1 84 ? 1.589 -9.715 -6.429 1.00 94.06 84 PRO A C 1
ATOM 690 O O . PRO A 1 84 ? 0.669 -10.223 -7.085 1.00 94.06 84 PRO A O 1
ATOM 693 N N . PHE A 1 85 ? 2.787 -10.297 -6.301 1.00 92.81 85 PHE A N 1
ATOM 694 C CA . PHE A 1 85 ? 3.183 -11.548 -6.961 1.00 92.81 85 PHE A CA 1
ATOM 695 C C . PHE A 1 85 ? 2.606 -12.770 -6.255 1.00 92.81 85 PHE A C 1
ATOM 697 O O . PHE A 1 85 ? 2.145 -13.714 -6.901 1.00 92.81 85 PHE A O 1
ATOM 704 N N . THR A 1 86 ? 2.580 -12.726 -4.925 1.00 93.19 86 THR A N 1
ATOM 705 C CA . THR A 1 86 ? 2.031 -13.794 -4.083 1.00 93.19 86 THR A CA 1
ATOM 706 C C . THR A 1 86 ? 0.585 -13.534 -3.680 1.00 93.19 86 THR A C 1
ATOM 708 O O . THR A 1 86 ? -0.095 -14.452 -3.230 1.00 93.19 86 THR A O 1
ATOM 711 N N . ASN A 1 87 ? 0.071 -12.323 -3.912 1.00 93.81 87 ASN A N 1
ATOM 712 C CA . ASN A 1 87 ? -1.235 -11.875 -3.435 1.00 93.81 87 ASN A CA 1
ATOM 713 C C . ASN A 1 87 ? -1.342 -12.007 -1.904 1.00 93.81 87 ASN A C 1
ATOM 715 O O . ASN A 1 87 ? -2.319 -12.556 -1.385 1.00 93.81 87 ASN A O 1
ATOM 719 N N . THR A 1 88 ? -0.299 -11.551 -1.208 1.00 95.38 88 THR A N 1
ATOM 720 C CA . THR A 1 88 ? -0.175 -11.630 0.250 1.00 95.38 88 THR A CA 1
ATOM 721 C C . THR A 1 88 ? -0.026 -10.234 0.840 1.00 95.38 88 THR A C 1
ATOM 723 O O . THR A 1 88 ? 0.803 -9.452 0.390 1.00 95.38 88 THR A O 1
ATOM 726 N N . VAL A 1 89 ? -0.815 -9.931 1.863 1.00 96.25 89 VAL A N 1
ATOM 727 C CA . VAL A 1 89 ? -0.691 -8.742 2.703 1.00 96.25 89 VAL A CA 1
ATOM 728 C C . VAL A 1 89 ? 0.066 -9.122 3.971 1.00 96.25 89 VAL A C 1
ATOM 730 O O . VAL A 1 89 ? -0.274 -10.109 4.626 1.00 96.25 89 VAL A O 1
ATOM 733 N N . HIS A 1 90 ? 1.062 -8.326 4.339 1.00 95.62 90 HIS A N 1
ATOM 734 C CA . HIS A 1 90 ? 1.842 -8.480 5.558 1.00 95.62 90 HIS A CA 1
ATOM 735 C C . HIS A 1 90 ? 1.615 -7.278 6.469 1.00 95.62 90 HIS A C 1
ATOM 737 O O . HIS A 1 90 ? 1.825 -6.136 6.065 1.00 95.62 90 HIS A O 1
ATOM 743 N N . VAL A 1 91 ? 1.204 -7.535 7.710 1.00 94.88 91 VAL A N 1
ATOM 744 C CA . VAL A 1 91 ? 0.925 -6.494 8.705 1.00 94.88 91 VAL A CA 1
ATOM 745 C C . VAL A 1 91 ? 1.723 -6.779 9.964 1.00 94.88 91 VAL A C 1
ATOM 747 O O . VAL A 1 91 ? 1.419 -7.706 10.707 1.00 94.88 91 VAL A O 1
ATOM 750 N N . PHE A 1 92 ? 2.749 -5.980 10.220 1.00 91.75 92 PHE A N 1
ATOM 751 C CA . PHE A 1 92 ? 3.615 -6.093 11.388 1.00 91.75 92 PHE A CA 1
ATOM 752 C C . PHE A 1 92 ? 3.330 -5.047 12.455 1.00 91.75 92 PHE A C 1
ATOM 754 O O . PHE A 1 92 ? 3.532 -5.347 13.630 1.00 91.75 92 PHE A O 1
ATOM 761 N N . ARG A 1 93 ? 2.896 -3.845 12.066 1.00 89.06 93 ARG A N 1
ATOM 762 C CA . ARG A 1 93 ? 2.625 -2.745 12.997 1.00 89.06 93 ARG A CA 1
ATOM 763 C C . ARG A 1 93 ? 1.143 -2.732 13.375 1.00 89.06 93 ARG A C 1
ATOM 765 O O . ARG A 1 93 ? 0.315 -2.736 12.461 1.00 89.06 93 ARG A O 1
ATOM 772 N N . PRO A 1 94 ? 0.792 -2.654 14.673 1.00 90.44 94 PRO A N 1
ATOM 773 C CA . PRO A 1 94 ? -0.591 -2.615 15.153 1.00 90.44 94 PRO A CA 1
ATOM 774 C C . PRO A 1 94 ? -1.239 -1.236 14.965 1.00 90.44 94 PRO A C 1
ATOM 776 O O . PRO A 1 94 ? -1.834 -0.680 15.881 1.00 90.44 94 PRO A O 1
ATOM 779 N N . VAL A 1 95 ? -1.096 -0.653 13.777 1.00 92.44 95 VAL A N 1
ATOM 780 C CA . VAL A 1 95 ? -1.756 0.597 13.398 1.00 92.44 95 VAL A CA 1
ATOM 781 C C . VAL A 1 95 ? -2.819 0.230 12.379 1.00 92.44 95 VAL A C 1
ATOM 783 O O . VAL A 1 95 ? -2.511 -0.309 11.315 1.00 92.44 95 VAL A O 1
ATOM 786 N N . LEU A 1 96 ? -4.090 0.452 12.717 1.00 93.69 96 LEU A N 1
ATOM 787 C CA . LEU A 1 96 ? -5.198 0.011 11.866 1.00 93.69 96 LEU A CA 1
ATOM 788 C C . LEU A 1 96 ? -5.103 0.664 10.483 1.00 93.69 96 LEU A C 1
ATOM 790 O O . LEU A 1 96 ? -5.252 -0.011 9.470 1.00 93.69 96 LEU A O 1
ATOM 794 N N . ALA A 1 97 ? -4.739 1.949 10.449 1.00 94.75 97 ALA A N 1
ATOM 795 C CA . ALA A 1 97 ? -4.550 2.711 9.225 1.00 94.75 97 ALA A CA 1
ATOM 796 C C . ALA A 1 97 ? -3.580 2.042 8.240 1.00 94.75 97 ALA A C 1
ATOM 798 O O . ALA A 1 97 ? -3.928 1.823 7.083 1.00 94.75 97 ALA A O 1
ATOM 799 N N . THR A 1 98 ? -2.386 1.655 8.693 1.00 94.88 98 THR A N 1
ATOM 800 C CA . THR A 1 98 ? -1.385 1.038 7.814 1.00 94.88 98 THR A CA 1
ATOM 801 C C . THR A 1 98 ? -1.779 -0.381 7.414 1.00 94.88 98 THR A C 1
ATOM 803 O O . THR A 1 98 ? -1.546 -0.775 6.281 1.00 94.88 98 THR A O 1
ATOM 806 N N . GLY A 1 99 ? -2.409 -1.158 8.301 1.00 95.12 99 GLY A N 1
ATOM 807 C CA . GLY A 1 99 ? -2.941 -2.477 7.940 1.00 95.12 99 GLY A CA 1
ATOM 808 C C . GLY A 1 99 ? -4.013 -2.386 6.849 1.00 95.12 99 GLY A C 1
ATOM 809 O O . GLY A 1 99 ? -3.959 -3.109 5.855 1.00 95.12 99 GLY A O 1
ATOM 810 N N . MET A 1 100 ? -4.953 -1.449 6.996 1.00 95.88 100 MET A N 1
ATOM 811 C CA . MET A 1 100 ? -6.012 -1.217 6.013 1.00 95.88 100 MET A CA 1
ATOM 812 C C . MET A 1 100 ? -5.487 -0.641 4.698 1.00 95.88 100 MET A C 1
ATOM 814 O O . MET A 1 100 ? -6.029 -0.969 3.644 1.00 95.88 100 MET A O 1
ATOM 818 N N . HIS A 1 101 ? -4.424 0.163 4.742 1.00 97.12 101 HIS A N 1
ATOM 819 C CA . HIS A 1 101 ? -3.716 0.636 3.556 1.00 97.12 101 HIS A CA 1
ATOM 820 C C . HIS A 1 101 ? -3.200 -0.536 2.700 1.00 97.12 101 HIS A C 1
ATOM 822 O O . HIS A 1 101 ? -3.524 -0.614 1.515 1.00 97.12 101 HIS A O 1
ATOM 828 N N . GLU A 1 102 ? -2.508 -1.514 3.295 1.00 96.75 102 GLU A N 1
ATOM 829 C CA . GLU A 1 102 ? -2.012 -2.678 2.542 1.00 96.75 102 GLU A CA 1
ATOM 830 C C . GLU A 1 102 ? -3.136 -3.574 2.001 1.00 96.75 102 GLU A C 1
ATOM 832 O O . GLU A 1 102 ? -3.052 -4.116 0.896 1.00 96.75 102 GLU A O 1
ATOM 837 N N . VAL A 1 103 ? -4.235 -3.712 2.751 1.00 95.88 103 VAL A N 1
ATOM 838 C CA . VAL A 1 103 ? -5.452 -4.372 2.245 1.00 95.88 103 VAL A CA 1
ATOM 839 C C . VAL A 1 103 ? -6.037 -3.588 1.063 1.00 95.88 103 VAL A C 1
ATOM 841 O O . VAL A 1 103 ? -6.528 -4.183 0.101 1.00 95.88 103 VAL A O 1
ATOM 844 N N . GLY A 1 104 ? -5.939 -2.258 1.091 1.00 96.81 104 GLY A N 1
ATOM 845 C CA . GLY A 1 104 ? -6.281 -1.372 -0.017 1.00 96.81 104 GLY A CA 1
ATOM 846 C C . GLY A 1 104 ? -5.474 -1.667 -1.281 1.00 96.81 104 GLY A C 1
ATOM 847 O O . GLY A 1 104 ? -6.071 -1.774 -2.357 1.00 96.81 104 GLY A O 1
ATOM 848 N N . HIS A 1 105 ? -4.160 -1.889 -1.162 1.00 97.38 105 HIS A N 1
ATOM 849 C CA . HIS A 1 105 ? -3.316 -2.363 -2.270 1.00 97.38 105 HIS A CA 1
ATOM 850 C C . HIS A 1 105 ? -3.812 -3.702 -2.814 1.00 97.38 105 HIS A C 1
ATOM 852 O O . HIS A 1 105 ? -4.068 -3.829 -4.014 1.00 97.38 105 HIS A O 1
ATOM 858 N N . ALA A 1 106 ? -4.050 -4.685 -1.942 1.00 96.44 106 ALA A N 1
ATOM 859 C CA . ALA A 1 106 ? -4.575 -5.981 -2.369 1.00 96.44 106 ALA A CA 1
ATOM 860 C C . ALA A 1 106 ? -5.884 -5.838 -3.154 1.00 96.44 106 ALA A C 1
ATOM 862 O O . ALA A 1 106 ? -6.046 -6.433 -4.224 1.00 96.44 106 ALA A O 1
ATOM 863 N N . LYS A 1 107 ? -6.800 -4.996 -2.664 1.00 96.19 107 LYS A N 1
ATOM 864 C CA . LYS A 1 107 ? -8.085 -4.746 -3.317 1.00 96.19 107 LYS A CA 1
ATOM 865 C C . LYS A 1 107 ? -7.933 -3.995 -4.637 1.00 96.19 107 LYS A C 1
ATOM 867 O O . LYS A 1 107 ? -8.656 -4.293 -5.587 1.00 96.19 107 LYS A O 1
ATOM 872 N N . PHE A 1 108 ? -6.970 -3.083 -4.748 1.00 96.38 108 PHE A N 1
ATOM 873 C CA . PHE A 1 108 ? -6.659 -2.421 -6.011 1.00 96.38 108 PHE A CA 1
ATOM 874 C C . PHE A 1 108 ? -6.296 -3.428 -7.100 1.00 96.38 108 PHE A C 1
ATOM 876 O O . PHE A 1 108 ? -6.880 -3.354 -8.183 1.00 96.38 108 PHE A O 1
ATOM 883 N N . PHE A 1 109 ? -5.380 -4.361 -6.817 1.00 96.12 109 PHE A N 1
ATOM 884 C CA . PHE A 1 109 ? -4.931 -5.367 -7.785 1.00 96.12 109 PHE A CA 1
ATOM 885 C C . PHE A 1 109 ? -5.989 -6.432 -8.076 1.00 96.12 109 PHE A C 1
ATOM 887 O O . PHE A 1 109 ? -6.089 -6.893 -9.213 1.00 96.12 109 PHE A O 1
ATOM 894 N N . ASP A 1 110 ? -6.791 -6.801 -7.078 1.00 95.25 110 ASP A N 1
ATOM 895 C CA . ASP A 1 110 ? -7.919 -7.726 -7.220 1.00 95.25 110 ASP A CA 1
ATOM 896 C C . ASP A 1 110 ? -8.972 -7.233 -8.230 1.00 95.25 110 ASP A C 1
ATOM 898 O O . ASP A 1 110 ? -9.545 -8.011 -8.992 1.00 95.25 110 ASP A O 1
ATOM 902 N N . GLU A 1 111 ? -9.194 -5.920 -8.294 1.00 94.50 111 GLU A N 1
ATOM 903 C CA . GLU A 1 111 ? -10.193 -5.310 -9.176 1.00 94.50 111 GLU A CA 1
ATOM 904 C C . GLU A 1 111 ? -9.726 -5.124 -10.631 1.00 94.50 111 GLU A C 1
ATOM 906 O O . GLU A 1 111 ? -10.555 -4.833 -11.501 1.00 94.50 111 GLU A O 1
ATOM 911 N N . ARG A 1 112 ? -8.428 -5.281 -10.934 1.00 93.94 112 ARG A N 1
ATOM 912 C CA . ARG A 1 112 ? -7.878 -4.965 -12.264 1.00 93.94 112 ARG A CA 1
ATOM 913 C C . ARG A 1 112 ? -8.196 -6.044 -13.296 1.00 93.94 112 ARG A C 1
ATOM 915 O O . ARG A 1 112 ? -7.773 -7.187 -13.158 1.00 93.94 112 ARG A O 1
ATOM 922 N N . THR A 1 113 ? -8.790 -5.635 -14.417 1.00 91.44 113 THR A N 1
ATOM 923 C CA . THR A 1 113 ? -8.932 -6.485 -15.614 1.00 91.44 113 THR A CA 1
ATOM 924 C C . THR A 1 113 ? -7.568 -6.888 -16.183 1.00 91.44 113 THR A C 1
ATOM 926 O O . THR A 1 113 ? -7.329 -8.052 -16.481 1.00 91.44 113 THR A O 1
ATOM 929 N N . HIS A 1 114 ? -6.628 -5.941 -16.263 1.00 92.38 114 HIS A N 1
ATOM 930 C CA . HIS A 1 114 ? -5.272 -6.172 -16.775 1.00 92.38 114 HIS A CA 1
ATOM 931 C C . HIS A 1 114 ? -4.248 -6.277 -15.646 1.00 92.38 114 HIS A C 1
ATOM 933 O O . HIS A 1 114 ? -3.234 -5.581 -15.647 1.00 92.38 114 HIS A O 1
ATOM 939 N N . ARG A 1 115 ? -4.508 -7.132 -14.651 1.00 93.06 115 ARG A N 1
ATOM 940 C CA . ARG A 1 115 ? -3.646 -7.243 -13.464 1.00 93.06 115 ARG A CA 1
ATOM 941 C C . ARG A 1 115 ? -2.167 -7.458 -13.802 1.00 93.06 115 ARG A C 1
ATOM 943 O O . ARG A 1 115 ? -1.327 -6.822 -13.182 1.00 93.06 115 ARG A O 1
ATOM 950 N N . ASN A 1 116 ? -1.844 -8.284 -14.800 1.00 93.69 116 ASN A N 1
ATOM 951 C CA . ASN A 1 116 ? -0.457 -8.524 -15.223 1.00 93.69 116 ASN A CA 1
ATOM 952 C C . ASN A 1 116 ? 0.285 -7.233 -15.588 1.00 93.69 116 ASN A C 1
ATOM 954 O O . ASN A 1 116 ? 1.430 -7.069 -15.189 1.00 93.69 116 ASN A O 1
ATOM 958 N N . LEU A 1 117 ? -0.370 -6.312 -16.300 1.00 93.00 117 LEU A N 1
ATOM 959 C CA . LEU A 1 117 ? 0.229 -5.030 -16.670 1.00 93.00 117 LEU A CA 1
ATOM 960 C C . LEU A 1 117 ? 0.545 -4.204 -15.420 1.00 93.00 117 LEU A C 1
ATOM 962 O O . LEU A 1 117 ? 1.652 -3.698 -15.272 1.00 93.00 117 LEU A O 1
ATOM 966 N N . TRP A 1 118 ? -0.411 -4.131 -14.492 1.00 93.31 118 TRP A N 1
ATOM 967 C CA . TRP A 1 118 ? -0.236 -3.397 -13.241 1.00 93.31 118 TRP A CA 1
ATOM 968 C C . TRP A 1 118 ? 0.860 -4.007 -12.371 1.00 93.31 118 TRP A C 1
ATOM 970 O O . TRP A 1 118 ? 1.684 -3.274 -11.848 1.00 93.31 118 TRP A O 1
ATOM 980 N N . VAL A 1 119 ? 0.918 -5.332 -12.240 1.00 92.19 119 VAL A N 1
ATOM 981 C CA . VAL A 1 119 ? 1.976 -5.993 -11.463 1.00 92.19 119 VAL A CA 1
ATOM 982 C C . VAL A 1 119 ? 3.336 -5.867 -12.160 1.00 92.19 119 VAL A C 1
ATOM 984 O O . VAL A 1 119 ? 4.339 -5.615 -11.502 1.00 92.19 119 VAL A O 1
ATOM 987 N N . GLY A 1 120 ? 3.387 -5.948 -13.490 1.00 91.44 120 GLY A N 1
ATOM 988 C CA . GLY A 1 120 ? 4.604 -5.680 -14.260 1.00 91.44 120 GLY A CA 1
ATOM 989 C C . GLY A 1 120 ? 5.133 -4.262 -14.035 1.00 91.44 120 GLY A C 1
ATOM 990 O O . GLY A 1 120 ? 6.328 -4.079 -13.820 1.00 91.44 120 GLY A O 1
ATOM 991 N N . ALA A 1 121 ? 4.245 -3.268 -13.977 1.00 89.50 121 ALA A N 1
ATOM 992 C CA . ALA A 1 121 ? 4.619 -1.889 -13.682 1.00 89.50 121 ALA A CA 1
ATOM 993 C C . ALA A 1 121 ? 5.218 -1.709 -12.271 1.00 89.50 121 ALA A C 1
ATOM 995 O O . ALA A 1 121 ? 6.084 -0.858 -12.107 1.00 89.50 121 ALA A O 1
ATOM 996 N N . THR A 1 122 ? 4.866 -2.547 -11.281 1.00 86.25 122 THR A N 1
ATOM 997 C CA . THR A 1 122 ? 5.555 -2.537 -9.968 1.00 86.25 122 THR A CA 1
ATOM 998 C C . THR A 1 122 ? 6.973 -3.110 -10.008 1.00 86.25 122 THR A C 1
ATOM 1000 O O . THR A 1 122 ? 7.801 -2.730 -9.185 1.00 86.25 122 THR A O 1
ATOM 1003 N N . LEU A 1 123 ? 7.278 -4.010 -10.953 1.00 82.88 123 LEU A N 1
ATOM 1004 C CA . LEU A 1 123 ? 8.633 -4.549 -11.120 1.00 82.88 123 LEU A CA 1
ATOM 1005 C C . LEU A 1 123 ? 9.562 -3.549 -11.787 1.00 82.88 123 LEU A C 1
ATOM 1007 O O . LEU A 1 123 ? 10.766 -3.597 -11.553 1.00 82.88 123 LEU A O 1
ATOM 1011 N N . LEU A 1 124 ? 9.018 -2.685 -12.643 1.00 78.06 124 LEU A N 1
ATOM 1012 C CA . LEU A 1 124 ? 9.828 -1.842 -13.504 1.00 78.06 124 LEU A CA 1
ATOM 1013 C C . LEU A 1 124 ? 10.761 -0.912 -12.707 1.00 78.06 124 LEU A C 1
ATOM 1015 O O . LEU A 1 124 ? 11.949 -0.942 -13.008 1.00 78.06 124 LEU A O 1
ATOM 1019 N N . PRO A 1 125 ? 10.313 -0.204 -11.646 1.00 70.25 125 PRO A N 1
ATOM 1020 C CA . PRO A 1 125 ? 11.223 0.545 -10.780 1.00 70.25 125 PRO A CA 1
ATOM 1021 C C . PRO A 1 125 ? 12.311 -0.342 -10.171 1.00 70.25 125 PRO A C 1
ATOM 1023 O O . PRO A 1 125 ? 13.474 0.025 -10.180 1.00 70.25 125 PRO A O 1
ATOM 1026 N N . PHE A 1 126 ? 11.977 -1.556 -9.717 1.00 69.94 126 PHE A N 1
ATOM 1027 C CA . PHE A 1 126 ? 12.972 -2.460 -9.135 1.00 69.94 126 PHE A CA 1
ATOM 1028 C C . PHE A 1 126 ? 14.026 -2.910 -10.159 1.00 69.94 126 PHE A C 1
ATOM 1030 O O . PHE A 1 126 ? 15.215 -2.909 -9.856 1.00 69.94 126 PHE A O 1
ATOM 1037 N N . ILE A 1 127 ? 13.607 -3.292 -11.368 1.00 70.25 127 ILE A N 1
ATOM 1038 C CA . ILE A 1 127 ? 14.510 -3.743 -12.437 1.00 70.25 127 ILE A CA 1
ATOM 1039 C C . ILE A 1 127 ? 15.367 -2.577 -12.933 1.00 70.25 127 ILE A C 1
ATOM 1041 O O . ILE A 1 127 ? 16.579 -2.720 -13.076 1.00 70.25 127 ILE A O 1
ATOM 1045 N N . ILE A 1 128 ? 14.751 -1.424 -13.181 1.00 66.62 128 ILE A N 1
ATOM 1046 C CA . ILE A 1 128 ? 15.446 -0.250 -13.699 1.00 66.62 128 ILE A CA 1
ATOM 1047 C C . ILE A 1 128 ? 16.424 0.295 -12.656 1.00 66.62 128 ILE A C 1
ATOM 1049 O O . ILE A 1 128 ? 17.611 0.380 -12.964 1.00 66.62 128 ILE A O 1
ATOM 1053 N N . ASP A 1 129 ? 15.964 0.566 -11.428 1.00 63.69 129 ASP A N 1
ATOM 1054 C CA . ASP A 1 129 ? 16.773 1.204 -10.379 1.00 63.69 129 ASP A CA 1
ATOM 1055 C C . ASP A 1 129 ? 17.927 0.305 -9.894 1.00 63.69 129 ASP A C 1
ATOM 1057 O O . ASP A 1 129 ? 18.922 0.809 -9.368 1.00 63.69 129 ASP A O 1
ATOM 1061 N N . ARG A 1 130 ? 17.799 -1.030 -10.001 1.00 64.75 130 ARG A N 1
ATOM 1062 C CA . ARG A 1 130 ? 18.783 -1.984 -9.448 1.00 64.75 130 ARG A CA 1
ATOM 1063 C C . ARG A 1 130 ? 19.638 -2.711 -10.480 1.00 64.75 130 ARG A C 1
ATOM 1065 O O . ARG A 1 130 ? 20.736 -3.118 -10.110 1.00 64.75 130 ARG A O 1
ATOM 1072 N N . LEU A 1 131 ? 19.160 -2.933 -11.709 1.00 64.19 131 LEU A N 1
ATOM 1073 C CA . LEU A 1 131 ? 19.847 -3.808 -12.675 1.00 64.19 131 LEU A CA 1
ATOM 1074 C C . LEU A 1 131 ? 20.402 -3.083 -13.903 1.00 64.19 131 LEU A C 1
ATOM 1076 O O . LEU A 1 131 ? 21.476 -3.454 -14.364 1.00 64.19 131 LEU A O 1
ATOM 1080 N N . ILE A 1 132 ? 19.688 -2.103 -14.464 1.00 60.59 132 ILE A N 1
ATOM 1081 C CA . ILE A 1 132 ? 20.041 -1.542 -15.785 1.00 60.59 132 ILE A CA 1
ATOM 1082 C C . ILE A 1 132 ? 20.979 -0.345 -15.651 1.00 60.59 132 ILE A C 1
ATOM 1084 O O . ILE A 1 132 ? 21.989 -0.255 -16.342 1.00 60.59 132 ILE A O 1
ATOM 1088 N N . ALA A 1 133 ? 20.660 0.570 -14.749 1.00 54.94 133 ALA A N 1
ATOM 1089 C CA . ALA A 1 133 ? 21.534 1.667 -14.396 1.00 54.94 133 ALA A CA 1
ATOM 1090 C C . ALA A 1 133 ? 21.224 2.015 -12.944 1.00 54.94 133 ALA A C 1
ATOM 1092 O O . ALA A 1 133 ? 20.047 2.128 -12.608 1.00 54.94 133 ALA A O 1
ATOM 1093 N N . PRO A 1 134 ? 22.222 2.267 -12.083 1.00 54.28 134 PRO A N 1
ATOM 1094 C CA . PRO A 1 134 ? 21.997 2.882 -10.781 1.00 54.28 134 PRO A CA 1
ATOM 1095 C C . PRO A 1 134 ? 21.639 4.362 -10.976 1.00 54.28 134 PRO A C 1
ATOM 1097 O O . PRO A 1 134 ? 22.206 5.227 -10.322 1.00 54.28 134 PRO A O 1
ATOM 1100 N N . TRP A 1 135 ? 20.755 4.659 -11.932 1.00 58.69 135 TRP A N 1
ATOM 1101 C CA . TRP A 1 135 ? 20.038 5.904 -12.055 1.00 58.69 135 TRP A CA 1
ATOM 1102 C C . TRP A 1 135 ? 18.867 5.746 -11.095 1.00 58.69 135 TRP A C 1
ATOM 1104 O O . TRP A 1 135 ? 17.872 5.134 -11.472 1.00 58.69 135 TRP A O 1
ATOM 1114 N N . PRO A 1 136 ? 18.986 6.185 -9.832 1.00 54.25 136 PRO A N 1
ATOM 1115 C CA . PRO A 1 136 ? 18.165 5.646 -8.740 1.00 54.25 136 PRO A CA 1
ATOM 1116 C C . PRO A 1 136 ? 16.679 6.066 -8.774 1.00 54.25 136 PRO A C 1
ATOM 1118 O O . PRO A 1 136 ? 15.993 6.034 -7.752 1.00 54.25 136 PRO A O 1
ATOM 1121 N N . PHE A 1 137 ? 16.202 6.566 -9.912 1.00 58.25 137 PHE A N 1
ATOM 1122 C CA . PHE A 1 137 ? 15.115 7.528 -9.992 1.00 58.25 137 PHE A CA 1
ATOM 1123 C C . PHE A 1 137 ? 14.307 7.450 -11.298 1.00 58.25 137 PHE A C 1
ATOM 1125 O O . PHE A 1 137 ? 13.419 8.281 -11.493 1.00 58.25 137 PHE A O 1
ATOM 1132 N N . LEU A 1 138 ? 14.568 6.485 -12.194 1.00 60.47 138 LEU A N 1
ATOM 1133 C CA . LEU A 1 138 ? 13.772 6.319 -13.418 1.00 60.47 138 LEU A CA 1
ATOM 1134 C C . LEU A 1 138 ? 12.507 5.505 -13.094 1.00 60.47 138 LEU A C 1
ATOM 1136 O O . LEU A 1 138 ? 12.356 4.334 -13.438 1.00 60.47 138 LEU A O 1
ATOM 1140 N N . ARG A 1 139 ? 11.589 6.160 -12.382 1.00 68.50 139 ARG A N 1
ATOM 1141 C CA . ARG A 1 139 ? 10.274 5.627 -12.015 1.00 68.50 139 ARG A CA 1
ATOM 1142 C C . ARG A 1 139 ? 9.261 5.918 -13.111 1.00 68.50 139 ARG A C 1
ATOM 1144 O O . ARG A 1 139 ? 9.354 6.937 -13.792 1.00 68.50 139 ARG A O 1
ATOM 1151 N N . ILE A 1 140 ? 8.248 5.058 -13.241 1.00 76.88 140 ILE A N 1
ATOM 1152 C CA . ILE A 1 140 ? 7.077 5.394 -14.056 1.00 76.88 140 ILE A CA 1
ATOM 1153 C C . ILE A 1 140 ? 6.420 6.618 -13.405 1.00 76.88 140 ILE A C 1
ATOM 1155 O O . ILE A 1 140 ? 6.005 6.527 -12.245 1.00 76.88 140 ILE A O 1
ATOM 1159 N N . PRO A 1 141 ? 6.321 7.753 -14.110 1.00 77.25 141 PRO A N 1
ATOM 1160 C CA . PRO A 1 141 ? 5.810 8.977 -13.523 1.00 77.25 141 PRO A CA 1
ATOM 1161 C C . PRO A 1 141 ? 4.426 8.798 -12.916 1.00 77.25 141 PRO A C 1
ATOM 1163 O O . PRO A 1 141 ? 3.549 8.207 -13.547 1.00 77.25 141 PRO A O 1
ATOM 1166 N N . ILE A 1 142 ? 4.230 9.325 -11.703 1.00 86.25 142 ILE A N 1
ATOM 1167 C CA . ILE A 1 142 ? 2.940 9.362 -10.987 1.00 86.25 142 ILE A CA 1
ATOM 1168 C C . ILE A 1 142 ? 2.409 7.966 -10.608 1.00 86.25 142 ILE A C 1
ATOM 1170 O O . ILE A 1 142 ? 1.448 7.853 -9.851 1.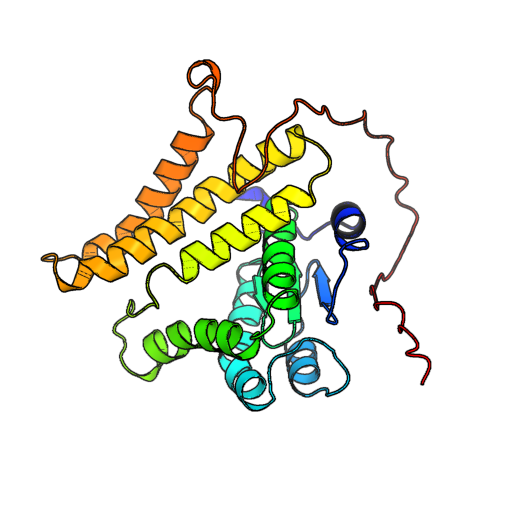00 86.25 142 ILE A O 1
ATOM 1174 N N . TYR A 1 143 ? 3.024 6.884 -11.083 1.00 88.88 143 TYR A N 1
ATOM 1175 C CA . TYR A 1 143 ? 2.536 5.528 -10.877 1.00 88.88 143 TYR A CA 1
ATOM 1176 C C . TYR A 1 143 ? 2.502 5.153 -9.395 1.00 88.88 143 TYR A C 1
ATOM 1178 O O . TYR A 1 143 ? 1.481 4.654 -8.922 1.00 88.88 143 TYR A O 1
ATOM 1186 N N . THR A 1 144 ? 3.582 5.437 -8.659 1.00 88.69 144 THR A N 1
ATOM 1187 C CA . THR A 1 144 ? 3.662 5.163 -7.220 1.00 88.69 144 THR A CA 1
ATOM 1188 C C . THR A 1 144 ? 2.573 5.935 -6.492 1.00 88.69 144 THR A C 1
ATOM 1190 O O . THR A 1 144 ? 1.727 5.346 -5.833 1.00 88.69 144 THR A O 1
ATOM 1193 N N . SER A 1 145 ? 2.506 7.247 -6.705 1.00 91.62 145 SER A N 1
ATOM 1194 C CA . SER A 1 145 ? 1.502 8.123 -6.098 1.00 91.62 145 SER A CA 1
ATOM 1195 C C . SER A 1 145 ? 0.085 7.663 -6.420 1.00 91.62 145 SER A C 1
ATOM 1197 O O . SER A 1 145 ? -0.778 7.627 -5.550 1.00 91.62 145 SER A O 1
ATOM 1199 N N . PHE A 1 146 ? -0.173 7.251 -7.658 1.00 94.12 146 PHE A N 1
ATOM 1200 C CA . PHE A 1 146 ? -1.470 6.719 -8.042 1.00 94.12 146 PHE A CA 1
ATOM 1201 C C . PHE A 1 146 ? -1.811 5.435 -7.274 1.00 94.12 146 PHE A C 1
ATOM 1203 O O . PHE A 1 146 ? -2.927 5.328 -6.764 1.00 94.12 146 PHE A O 1
ATOM 1210 N N . LEU A 1 147 ? -0.879 4.483 -7.156 1.00 94.38 147 LEU A N 1
ATOM 1211 C CA . LEU A 1 147 ? -1.093 3.262 -6.374 1.00 94.38 147 LEU A CA 1
ATOM 1212 C C . LEU A 1 147 ? -1.376 3.574 -4.902 1.00 94.38 147 LEU A C 1
ATOM 1214 O O . LEU A 1 147 ? -2.371 3.095 -4.361 1.00 94.38 147 LEU A O 1
ATOM 1218 N N . GLU A 1 148 ? -0.556 4.420 -4.281 1.00 95.00 148 GLU A N 1
ATOM 1219 C CA . GLU A 1 148 ? -0.682 4.784 -2.866 1.00 95.00 148 GLU A CA 1
ATOM 1220 C C . GLU A 1 148 ? -1.988 5.540 -2.582 1.00 95.00 148 GLU A C 1
ATOM 1222 O O . GLU A 1 148 ? -2.696 5.258 -1.611 1.00 95.00 148 GLU A O 1
ATOM 1227 N N . TRP A 1 149 ? -2.385 6.445 -3.483 1.00 95.56 149 TRP A N 1
ATOM 1228 C CA . TRP A 1 149 ? -3.689 7.107 -3.430 1.00 95.56 149 TRP A CA 1
ATOM 1229 C C . TRP A 1 149 ? -4.833 6.092 -3.517 1.00 95.56 149 TRP A C 1
ATOM 1231 O O . TRP A 1 149 ? -5.775 6.129 -2.727 1.00 95.56 149 TRP A O 1
ATOM 1241 N N . GLN A 1 150 ? -4.766 5.166 -4.475 1.00 96.88 150 GLN A N 1
ATOM 1242 C CA . GLN A 1 150 ? -5.795 4.150 -4.693 1.00 96.88 150 GLN A CA 1
ATOM 1243 C C . GLN A 1 150 ? -5.910 3.159 -3.525 1.00 96.88 150 GLN A C 1
ATOM 1245 O O . GLN A 1 150 ? -7.020 2.684 -3.247 1.00 96.88 150 GLN A O 1
ATOM 1250 N N . ALA A 1 151 ? -4.804 2.855 -2.846 1.00 96.75 151 ALA A N 1
ATOM 1251 C CA . ALA A 1 151 ? -4.793 2.073 -1.618 1.00 96.75 151 ALA A CA 1
ATOM 1252 C C . ALA A 1 151 ? -5.500 2.821 -0.483 1.00 96.75 151 ALA A C 1
ATOM 1254 O O . ALA A 1 151 ? -6.421 2.268 0.122 1.00 96.75 151 ALA A O 1
ATOM 1255 N N . ASN A 1 152 ? -5.183 4.105 -0.282 1.00 96.25 152 ASN A N 1
ATOM 1256 C CA . ASN A 1 152 ? -5.861 4.954 0.702 1.00 96.25 152 ASN A CA 1
ATOM 1257 C C . ASN A 1 152 ? -7.368 5.061 0.435 1.00 96.25 152 ASN A C 1
ATOM 1259 O O . ASN A 1 152 ? -8.162 4.822 1.339 1.00 96.25 152 ASN A O 1
ATOM 1263 N N . VAL A 1 153 ? -7.791 5.318 -0.810 1.00 95.12 153 VAL A N 1
ATOM 1264 C CA . VAL A 1 153 ? -9.220 5.374 -1.191 1.00 95.12 153 VAL A CA 1
ATOM 1265 C C . VAL A 1 153 ? -9.955 4.094 -0.786 1.00 95.12 153 VAL A C 1
ATOM 1267 O O . VAL A 1 153 ? -11.080 4.134 -0.290 1.00 95.12 153 VAL A O 1
ATOM 1270 N N . ARG A 1 154 ? -9.334 2.930 -1.004 1.00 95.12 154 ARG A N 1
ATOM 1271 C CA . ARG A 1 154 ? -9.933 1.635 -0.652 1.00 95.12 154 ARG A CA 1
ATOM 1272 C C . ARG A 1 154 ? -9.938 1.402 0.846 1.00 95.12 154 ARG A C 1
ATOM 1274 O O . ARG A 1 154 ? -10.957 0.943 1.350 1.00 95.12 154 ARG A O 1
ATOM 1281 N N . ALA A 1 155 ? -8.862 1.755 1.541 1.00 94.88 155 ALA A N 1
ATOM 1282 C CA . ALA A 1 155 ? -8.786 1.680 2.993 1.00 94.88 155 ALA A CA 1
ATOM 1283 C C . ALA A 1 155 ? -9.875 2.540 3.656 1.00 94.88 155 ALA A C 1
ATOM 1285 O O . ALA A 1 155 ? -10.569 2.067 4.552 1.00 94.88 155 ALA A O 1
ATOM 1286 N N . MET A 1 156 ? -10.114 3.754 3.147 1.00 93.50 156 MET A N 1
ATOM 1287 C CA . MET A 1 156 ? -11.118 4.683 3.686 1.00 93.50 156 MET A CA 1
ATOM 1288 C C . MET A 1 156 ? -12.547 4.128 3.673 1.00 93.50 156 MET A C 1
ATOM 1290 O O . MET A 1 156 ? -13.349 4.435 4.559 1.00 93.50 156 MET A O 1
ATOM 1294 N N . LYS A 1 157 ? -12.860 3.261 2.704 1.00 92.00 157 LYS A N 1
ATOM 1295 C CA . LYS A 1 157 ? -14.162 2.584 2.600 1.00 92.00 157 LYS A CA 1
ATOM 1296 C C . LYS A 1 157 ? -14.375 1.504 3.660 1.00 92.00 157 LYS A C 1
ATOM 1298 O O . LYS A 1 157 ? -15.505 1.073 3.845 1.00 92.00 157 LYS A O 1
ATOM 1303 N N . GLN A 1 158 ? -13.308 1.054 4.311 1.00 91.81 158 GLN A N 1
ATOM 1304 C CA . GLN A 1 158 ? -13.337 -0.068 5.247 1.00 91.81 158 GLN A CA 1
ATOM 1305 C C . GLN A 1 158 ? -13.300 0.363 6.718 1.00 91.81 158 GLN A C 1
ATOM 1307 O O . GLN A 1 158 ? -13.532 -0.462 7.597 1.00 91.81 158 GLN A O 1
ATOM 1312 N N . PHE A 1 159 ? -13.010 1.633 7.012 1.00 91.94 159 PHE A N 1
ATOM 1313 C CA . PHE A 1 159 ? -13.248 2.174 8.351 1.00 91.94 159 PHE A CA 1
ATOM 1314 C C . PHE A 1 159 ? -14.749 2.277 8.604 1.00 91.94 159 PHE A C 1
ATOM 1316 O O . PHE A 1 159 ? -15.521 2.537 7.680 1.00 91.94 159 PHE A O 1
ATOM 1323 N N . PHE A 1 160 ? -15.182 2.077 9.843 1.00 90.62 160 PHE A N 1
ATOM 1324 C CA . PHE A 1 160 ? -16.611 2.093 10.158 1.00 90.62 160 PHE A CA 1
ATOM 1325 C C . PHE A 1 160 ? -17.119 3.497 10.473 1.00 90.62 160 PHE A C 1
ATOM 1327 O O . PHE A 1 160 ? -18.264 3.828 10.163 1.00 90.62 160 PHE A O 1
ATOM 1334 N N . THR A 1 161 ? -16.265 4.339 11.046 1.00 89.19 161 THR A N 1
ATOM 1335 C CA . THR A 1 161 ? -16.661 5.613 11.653 1.00 89.19 161 THR A CA 1
ATOM 1336 C C . THR A 1 161 ? -15.829 6.751 11.086 1.00 89.19 161 THR A C 1
ATOM 1338 O O . THR A 1 161 ? -14.725 6.540 10.580 1.00 89.19 161 THR A O 1
ATOM 1341 N N . ASP A 1 162 ? -16.349 7.972 11.152 1.00 86.44 162 ASP A N 1
ATOM 1342 C CA . ASP A 1 162 ? -15.586 9.128 10.686 1.00 86.44 162 ASP A CA 1
ATOM 1343 C C . ASP A 1 162 ? -14.398 9.416 11.605 1.00 86.44 162 ASP A C 1
ATOM 1345 O O . ASP A 1 162 ? -13.327 9.740 11.112 1.00 86.44 162 ASP A O 1
ATOM 1349 N N . THR A 1 163 ? -14.520 9.157 12.909 1.00 87.56 163 THR A N 1
ATOM 1350 C CA . THR A 1 163 ? -13.393 9.248 13.849 1.00 87.56 163 THR A CA 1
ATOM 1351 C C . THR A 1 163 ? -12.241 8.316 13.462 1.00 87.56 163 THR A C 1
ATOM 1353 O O . THR A 1 163 ? -11.098 8.760 13.402 1.00 87.56 163 THR A O 1
ATOM 1356 N N . GLU A 1 164 ? -12.522 7.054 13.112 1.00 90.44 164 GLU A N 1
ATOM 1357 C CA . GLU A 1 164 ? -11.490 6.125 12.617 1.00 90.44 164 GLU A CA 1
ATOM 1358 C C . GLU A 1 164 ? -10.812 6.649 11.347 1.00 90.44 164 GLU A C 1
ATOM 1360 O O . GLU A 1 164 ? -9.600 6.524 11.180 1.00 90.44 164 GLU A O 1
ATOM 1365 N N . ARG A 1 165 ? -11.591 7.250 10.443 1.00 90.00 165 ARG A N 1
ATOM 1366 C CA . ARG A 1 165 ? -11.074 7.841 9.204 1.00 90.00 165 ARG A CA 1
ATOM 1367 C C . ARG A 1 165 ? -10.181 9.040 9.481 1.00 90.00 165 ARG A C 1
ATOM 1369 O O . ARG A 1 165 ? -9.118 9.143 8.879 1.00 90.00 165 ARG A O 1
ATOM 1376 N N . GLU A 1 166 ? -10.573 9.925 10.390 1.00 88.31 166 GLU A N 1
ATOM 1377 C CA . GLU A 1 166 ? -9.754 11.068 10.803 1.00 88.31 166 GLU A CA 1
ATOM 1378 C C . GLU A 1 166 ? -8.430 10.610 11.429 1.00 88.31 166 GLU A C 1
ATOM 1380 O O . GLU A 1 166 ? -7.364 11.135 11.095 1.00 88.31 166 GLU A O 1
ATOM 1385 N N . GLU A 1 167 ? -8.472 9.591 12.289 1.00 89.81 167 GLU A N 1
ATOM 1386 C CA . GLU A 1 167 ? -7.269 8.980 12.855 1.00 89.81 167 GLU A CA 1
ATOM 1387 C C . GLU A 1 167 ? -6.395 8.326 11.783 1.00 89.81 167 GLU A C 1
ATOM 1389 O O . GLU A 1 167 ? -5.171 8.475 11.806 1.00 89.81 167 GLU A O 1
ATOM 1394 N N . ALA A 1 168 ? -7.005 7.660 10.801 1.00 93.19 168 ALA A N 1
ATOM 1395 C CA . ALA A 1 168 ? -6.282 7.078 9.683 1.00 93.19 168 ALA A CA 1
ATOM 1396 C C . ALA A 1 168 ? -5.599 8.142 8.814 1.00 93.19 168 ALA A C 1
ATOM 1398 O O . ALA A 1 168 ? -4.437 7.961 8.440 1.00 93.19 168 ALA A O 1
ATOM 1399 N N . LEU A 1 169 ? -6.256 9.277 8.552 1.00 91.69 169 LEU A N 1
ATOM 1400 C CA . LEU A 1 169 ? -5.679 10.385 7.783 1.00 91.69 169 LEU A CA 1
ATOM 1401 C C . LEU A 1 169 ? -4.411 10.951 8.432 1.00 91.69 169 LEU A C 1
ATOM 1403 O O . LEU A 1 169 ? -3.466 11.275 7.713 1.00 91.69 169 LEU A O 1
ATOM 1407 N N . ARG A 1 170 ? -4.334 10.984 9.772 1.00 90.94 170 ARG A N 1
ATOM 1408 C CA . ARG A 1 170 ? -3.126 11.421 10.508 1.00 90.94 170 ARG A CA 1
ATOM 1409 C C . ARG A 1 170 ? -1.884 10.594 10.179 1.00 90.94 170 ARG A C 1
ATOM 1411 O O . ARG A 1 170 ? -0.766 11.063 10.389 1.00 90.94 170 ARG A O 1
ATOM 1418 N N . VAL A 1 171 ? -2.075 9.369 9.692 1.00 92.19 171 VAL A N 1
ATOM 1419 C CA . VAL A 1 171 ? -1.006 8.454 9.281 1.00 92.19 171 VAL A CA 1
ATOM 1420 C C . VAL A 1 171 ? -0.863 8.426 7.759 1.00 92.19 171 VAL A C 1
ATOM 1422 O O . VAL A 1 171 ? 0.249 8.524 7.244 1.00 92.19 171 VAL A O 1
ATOM 1425 N N . MET A 1 172 ? -1.979 8.316 7.036 1.00 93.19 172 MET A N 1
ATOM 1426 C CA . MET A 1 172 ? -1.995 8.121 5.586 1.00 93.19 172 MET A CA 1
ATOM 1427 C C . MET A 1 172 ? -1.643 9.382 4.792 1.00 93.19 172 MET A C 1
ATOM 1429 O O . MET A 1 172 ? -0.964 9.260 3.779 1.00 93.19 172 MET A O 1
ATOM 1433 N N . GLU A 1 173 ? -2.073 10.581 5.205 1.00 91.50 173 GLU A N 1
ATOM 1434 C CA . GLU A 1 173 ? -1.777 11.816 4.454 1.00 91.50 173 GLU A CA 1
ATOM 1435 C C . GLU A 1 173 ? -0.282 12.172 4.476 1.00 91.50 173 GLU A C 1
ATOM 1437 O O . GLU A 1 173 ? 0.265 12.430 3.403 1.00 91.50 173 GLU A O 1
ATOM 1442 N N . PRO A 1 174 ? 0.424 12.136 5.626 1.00 91.25 174 PRO A N 1
ATOM 1443 C CA . PRO A 1 174 ? 1.873 12.326 5.643 1.00 91.25 174 PRO A CA 1
ATOM 1444 C C . PRO A 1 174 ? 2.615 11.266 4.832 1.00 91.25 174 PRO A C 1
ATOM 1446 O O . PRO A 1 174 ? 3.527 11.608 4.084 1.00 91.25 174 PRO A O 1
ATOM 1449 N N . ALA A 1 175 ? 2.200 9.996 4.933 1.00 90.69 175 ALA A N 1
ATOM 1450 C CA . ALA A 1 175 ? 2.788 8.915 4.148 1.00 90.69 175 ALA A CA 1
ATOM 1451 C C . ALA A 1 175 ? 2.590 9.159 2.645 1.00 90.69 175 ALA A C 1
ATOM 1453 O O . ALA A 1 175 ? 3.565 9.196 1.899 1.00 90.69 175 ALA A O 1
ATOM 1454 N N . PHE A 1 176 ? 1.355 9.433 2.210 1.00 92.88 176 PHE A N 1
ATOM 1455 C CA . PHE A 1 176 ? 1.032 9.788 0.827 1.00 92.88 176 PHE A CA 1
ATOM 1456 C C . PHE A 1 176 ? 1.841 10.997 0.336 1.00 92.88 176 PHE A C 1
ATOM 1458 O O . PHE A 1 176 ? 2.363 11.000 -0.780 1.00 92.88 176 PHE A O 1
ATOM 1465 N N . GLY A 1 177 ? 1.993 11.996 1.208 1.00 90.44 177 GLY A N 1
ATOM 1466 C CA . GLY A 1 177 ? 2.779 13.197 0.973 1.00 90.44 177 GLY A CA 1
ATOM 1467 C C . GLY A 1 177 ? 4.243 12.917 0.651 1.00 90.44 177 GLY A C 1
ATOM 1468 O O . GLY A 1 177 ? 4.863 13.759 0.022 1.00 90.44 177 GLY A O 1
ATOM 1469 N N . THR A 1 178 ? 4.797 11.751 0.998 1.00 88.06 178 THR A N 1
ATOM 1470 C CA . THR A 1 178 ? 6.161 11.377 0.588 1.00 88.06 178 THR A CA 1
ATOM 1471 C C . THR A 1 178 ? 6.252 10.940 -0.872 1.00 88.06 178 THR A C 1
ATOM 1473 O O . THR A 1 178 ? 7.273 11.179 -1.505 1.00 88.06 178 THR A O 1
ATOM 1476 N N . TYR A 1 179 ? 5.197 10.347 -1.435 1.00 88.62 179 TYR A N 1
ATOM 1477 C CA . TYR A 1 179 ? 5.241 9.760 -2.777 1.00 88.62 179 TYR A CA 1
ATOM 1478 C C . TYR A 1 179 ? 5.030 10.797 -3.876 1.00 88.62 179 TYR A C 1
ATOM 1480 O O . TYR A 1 179 ? 5.778 10.809 -4.852 1.00 88.62 179 TYR A O 1
ATOM 1488 N N . LEU A 1 180 ? 4.056 11.698 -3.702 1.00 89.50 180 LEU A N 1
ATOM 1489 C CA . LEU A 1 180 ? 3.693 12.674 -4.734 1.00 89.50 180 LEU A CA 1
ATOM 1490 C C . LEU A 1 180 ? 4.853 13.611 -5.114 1.00 89.50 180 LEU A C 1
ATOM 1492 O O . LEU A 1 180 ? 5.174 13.693 -6.300 1.00 89.50 180 LEU A O 1
ATOM 1496 N N . PRO A 1 181 ? 5.541 14.275 -4.167 1.00 87.00 181 PRO A N 1
ATOM 1497 C CA . PRO A 1 181 ? 6.702 15.096 -4.485 1.00 87.00 181 PRO A CA 1
ATOM 1498 C C . PRO A 1 181 ? 7.854 14.277 -5.060 1.00 87.00 181 PRO A C 1
ATOM 1500 O O . PRO A 1 181 ? 8.556 14.770 -5.934 1.00 87.00 181 PRO A O 1
ATOM 1503 N N . THR A 1 182 ? 8.049 13.031 -4.614 1.00 84.06 182 THR A N 1
ATOM 1504 C CA . THR A 1 182 ? 9.082 12.159 -5.185 1.00 84.06 182 THR A CA 1
ATOM 1505 C C . THR A 1 182 ? 8.790 11.822 -6.641 1.00 84.06 182 THR A C 1
ATOM 1507 O O . THR A 1 182 ? 9.697 11.934 -7.461 1.00 84.06 182 THR A O 1
ATOM 1510 N N . ASP A 1 183 ? 7.557 11.468 -7.000 1.00 85.56 183 ASP A N 1
ATOM 1511 C CA . ASP A 1 183 ? 7.196 11.186 -8.393 1.00 85.56 183 ASP A CA 1
ATOM 1512 C C . ASP A 1 183 ? 7.282 12.451 -9.267 1.00 85.56 183 ASP A C 1
ATOM 1514 O O . ASP A 1 183 ? 7.835 12.400 -10.367 1.00 85.56 183 ASP A O 1
ATOM 1518 N N . VAL A 1 184 ? 6.798 13.599 -8.772 1.00 86.06 184 VAL A N 1
ATOM 1519 C CA . VAL A 1 184 ? 6.885 14.893 -9.479 1.00 86.06 184 VAL A CA 1
ATOM 1520 C C . VAL A 1 184 ? 8.338 15.317 -9.681 1.00 86.06 184 VAL A C 1
ATOM 1522 O O . VAL A 1 184 ? 8.711 15.773 -10.760 1.00 86.06 184 VAL A O 1
ATOM 1525 N N . LEU A 1 185 ? 9.187 15.154 -8.668 1.00 84.31 185 LEU A N 1
ATOM 1526 C CA . LEU A 1 185 ? 10.587 15.529 -8.789 1.00 84.31 185 LEU A CA 1
ATOM 1527 C C . LEU A 1 185 ? 11.379 14.526 -9.630 1.00 84.31 185 LEU A C 1
ATOM 1529 O O . LEU A 1 185 ? 12.266 14.953 -10.353 1.00 84.31 185 LEU A O 1
ATOM 1533 N N . SER A 1 186 ? 11.034 13.234 -9.621 1.00 80.75 186 SER A N 1
ATOM 1534 C CA . SER A 1 186 ? 11.655 12.239 -10.517 1.00 80.75 186 SER A CA 1
ATOM 1535 C C . SER A 1 186 ? 11.478 12.622 -11.991 1.00 80.75 186 SER A C 1
ATOM 1537 O O . SER A 1 186 ? 12.388 12.435 -12.793 1.00 80.75 186 SER A O 1
ATOM 1539 N N . LEU A 1 187 ? 10.328 13.213 -12.338 1.00 83.19 187 LEU A N 1
ATOM 1540 C CA . LEU A 1 187 ? 10.058 13.763 -13.668 1.00 83.19 187 LEU A CA 1
ATOM 1541 C C . LEU A 1 187 ? 10.913 14.992 -13.999 1.00 83.19 187 LEU A C 1
ATOM 1543 O O . LEU A 1 187 ? 11.406 15.122 -15.116 1.00 83.19 187 LEU A O 1
ATOM 1547 N N . ALA A 1 188 ? 11.041 15.917 -13.048 1.00 85.31 188 ALA A N 1
ATOM 1548 C CA . ALA A 1 188 ? 11.683 17.207 -13.280 1.00 85.31 188 ALA A CA 1
ATOM 1549 C C . ALA A 1 188 ? 13.209 17.175 -13.080 1.00 85.31 188 ALA A C 1
ATOM 1551 O O . ALA A 1 188 ? 13.917 18.014 -13.634 1.00 85.31 188 ALA A O 1
ATOM 1552 N N . ALA A 1 189 ? 13.730 16.215 -12.310 1.00 83.81 189 ALA A N 1
ATOM 1553 C CA . ALA A 1 189 ? 15.130 16.140 -11.897 1.00 83.81 189 ALA A CA 1
ATOM 1554 C C . ALA A 1 189 ? 16.144 16.181 -13.054 1.00 83.81 189 ALA A C 1
ATOM 1556 O O . ALA A 1 189 ? 17.145 16.879 -12.893 1.00 83.81 189 ALA A O 1
ATOM 1557 N N . PRO A 1 190 ? 15.914 15.536 -14.220 1.00 81.81 190 PRO A N 1
ATOM 1558 C CA . PRO A 1 190 ? 16.829 15.640 -15.361 1.00 81.81 190 PRO A CA 1
ATOM 1559 C C . PRO A 1 190 ? 16.972 17.059 -15.931 1.00 81.81 190 PRO A C 1
ATOM 1561 O O . PRO A 1 190 ? 17.952 17.347 -16.610 1.00 81.81 190 PRO A O 1
ATOM 1564 N N . PHE A 1 191 ? 16.004 17.940 -15.664 1.00 85.88 191 PHE A N 1
ATOM 1565 C CA . PHE A 1 191 ? 15.933 19.295 -16.218 1.00 85.88 191 PHE A CA 1
ATOM 1566 C C . PHE A 1 191 ? 16.303 20.385 -15.206 1.00 85.88 191 PHE A C 1
ATOM 1568 O O . PHE A 1 191 ? 16.403 21.555 -15.571 1.00 85.88 191 PHE A O 1
ATOM 1575 N N . ILE A 1 192 ? 16.502 20.024 -13.937 1.00 84.31 192 ILE A N 1
ATOM 1576 C CA . ILE A 1 192 ? 16.839 20.962 -12.865 1.00 84.31 192 ILE A CA 1
ATOM 1577 C C . ILE A 1 192 ? 18.318 20.772 -12.511 1.00 84.31 192 ILE A C 1
ATOM 1579 O O . ILE A 1 192 ? 18.705 19.668 -12.121 1.00 84.31 192 ILE A O 1
ATOM 1583 N N . PRO A 1 193 ? 19.164 21.818 -12.579 1.00 86.56 193 PRO A N 1
ATOM 1584 C CA . PRO A 1 193 ? 20.530 21.747 -12.072 1.00 86.56 193 PRO A CA 1
ATOM 1585 C C . PRO A 1 193 ? 20.546 21.301 -10.603 1.00 86.56 193 PRO A C 1
ATOM 1587 O O . PRO A 1 193 ? 19.918 21.917 -9.744 1.00 86.56 193 PRO A O 1
ATOM 1590 N N . GLY A 1 194 ? 21.222 20.187 -10.314 1.00 82.94 194 GLY A N 1
ATOM 1591 C CA . GLY A 1 194 ? 21.211 19.584 -8.976 1.00 82.94 194 GLY A CA 1
ATOM 1592 C C . GLY A 1 194 ? 19.878 18.933 -8.577 1.00 82.94 194 GLY A C 1
ATOM 1593 O O . GLY A 1 194 ? 19.700 18.597 -7.409 1.00 82.94 194 GLY A O 1
ATOM 1594 N N . GLY A 1 195 ? 18.948 18.714 -9.514 1.00 80.38 195 GLY A N 1
ATOM 1595 C CA . GLY A 1 195 ? 17.633 18.105 -9.280 1.00 80.38 195 GLY A CA 1
ATOM 1596 C C . GLY A 1 195 ? 17.701 16.776 -8.525 1.00 80.38 195 GLY A C 1
ATOM 1597 O O . GLY A 1 195 ? 16.888 16.525 -7.640 1.00 80.38 195 GLY A O 1
ATOM 1598 N N . PHE A 1 196 ? 18.737 15.972 -8.778 1.00 77.56 196 PHE A N 1
ATOM 1599 C CA . PHE A 1 196 ? 18.985 14.728 -8.043 1.00 77.56 196 PHE A CA 1
ATOM 1600 C C . PHE A 1 196 ? 19.302 14.935 -6.554 1.00 77.56 196 PHE A C 1
ATOM 1602 O O . PHE A 1 196 ? 18.901 14.114 -5.735 1.00 77.56 196 PHE A O 1
ATOM 1609 N N . ALA A 1 197 ? 19.959 16.033 -6.166 1.00 81.94 197 ALA A N 1
ATOM 1610 C CA . ALA A 1 197 ? 20.183 16.344 -4.753 1.00 81.94 197 ALA A CA 1
ATOM 1611 C C . ALA A 1 197 ? 18.863 16.708 -4.052 1.00 81.94 197 ALA A C 1
ATOM 1613 O O . ALA A 1 197 ? 18.601 16.258 -2.935 1.00 81.94 197 ALA A O 1
ATOM 1614 N N . TRP A 1 198 ? 17.982 17.443 -4.740 1.00 80.88 198 TRP A N 1
ATOM 1615 C CA . TRP A 1 198 ? 16.647 17.778 -4.236 1.00 80.88 198 TRP A CA 1
ATOM 1616 C C . TRP A 1 198 ? 15.768 16.542 -4.005 1.00 80.88 198 TRP A C 1
ATOM 1618 O O . TRP A 1 198 ? 14.903 16.561 -3.126 1.00 80.88 198 TRP A O 1
ATOM 1628 N N . MET A 1 199 ? 16.010 15.441 -4.727 1.00 77.06 199 MET A N 1
ATOM 1629 C CA . MET A 1 199 ? 15.264 14.189 -4.547 1.00 77.06 199 MET A CA 1
ATOM 1630 C C . MET A 1 199 ? 15.441 13.562 -3.167 1.00 77.06 199 MET A C 1
ATOM 1632 O O . MET A 1 199 ? 14.527 12.887 -2.702 1.00 77.06 199 MET A O 1
ATOM 1636 N N . LEU A 1 200 ? 16.555 13.823 -2.479 1.00 80.44 200 LEU A N 1
ATOM 1637 C CA . LEU A 1 200 ? 16.759 13.353 -1.106 1.00 80.44 200 LEU A CA 1
ATOM 1638 C C . LEU A 1 200 ? 15.913 14.142 -0.094 1.00 80.44 200 LEU A C 1
ATOM 1640 O O . LEU A 1 200 ? 15.476 13.590 0.913 1.00 80.44 200 LEU A O 1
ATOM 1644 N N . ALA A 1 201 ? 15.645 15.420 -0.372 1.00 85.19 201 ALA A N 1
ATOM 1645 C CA . ALA A 1 201 ? 14.858 16.293 0.497 1.00 85.19 201 ALA A CA 1
ATOM 1646 C C . ALA A 1 201 ? 13.344 16.197 0.236 1.00 85.19 201 ALA A C 1
ATOM 1648 O O . ALA A 1 201 ? 12.545 16.439 1.144 1.00 85.19 201 ALA A O 1
ATOM 1649 N N . ALA A 1 202 ? 12.934 15.829 -0.982 1.00 85.12 202 ALA A N 1
ATOM 1650 C CA . ALA A 1 202 ? 11.529 15.809 -1.390 1.00 85.12 202 ALA A CA 1
ATOM 1651 C C . ALA A 1 202 ? 10.616 14.913 -0.525 1.00 85.12 202 ALA A C 1
ATOM 1653 O O . ALA A 1 202 ? 9.555 15.403 -0.132 1.00 85.12 202 ALA A O 1
ATOM 1654 N N . PRO A 1 203 ? 10.991 13.670 -0.147 1.00 82.62 203 PRO A N 1
ATOM 1655 C CA . PRO A 1 203 ? 10.163 12.852 0.740 1.00 82.62 203 PRO A CA 1
ATOM 1656 C C . PRO A 1 203 ? 9.948 13.505 2.109 1.00 82.62 203 PRO A C 1
ATOM 1658 O O . PRO A 1 203 ? 8.850 13.446 2.657 1.00 82.62 203 PRO A O 1
ATOM 1661 N N . ILE A 1 204 ? 10.981 14.161 2.652 1.00 85.56 204 ILE A N 1
ATOM 1662 C CA . ILE A 1 204 ? 10.924 14.832 3.957 1.00 85.56 204 ILE A CA 1
ATOM 1663 C C . ILE A 1 204 ? 10.002 16.050 3.875 1.00 85.56 204 ILE A C 1
ATOM 1665 O O . ILE A 1 204 ? 9.086 16.182 4.686 1.00 85.56 204 ILE A O 1
ATOM 1669 N N . ALA A 1 205 ? 10.198 16.910 2.872 1.00 86.25 205 ALA A N 1
ATOM 1670 C CA . ALA A 1 205 ? 9.341 18.072 2.642 1.00 86.25 205 ALA A CA 1
ATOM 1671 C C . ALA A 1 205 ? 7.875 17.656 2.431 1.00 86.25 205 ALA A C 1
ATOM 1673 O O . ALA A 1 205 ? 6.963 18.261 2.992 1.00 86.25 205 ALA A O 1
ATOM 1674 N N . GLY A 1 206 ? 7.661 16.575 1.682 1.00 86.31 206 GLY A N 1
ATOM 1675 C CA . GLY A 1 206 ? 6.359 15.970 1.449 1.00 86.31 206 GLY A CA 1
ATOM 1676 C C . GLY A 1 206 ? 5.680 15.442 2.713 1.00 86.31 206 GLY A C 1
ATOM 1677 O O . GLY A 1 206 ? 4.519 15.767 2.970 1.00 86.31 206 GLY A O 1
ATOM 1678 N N . ALA A 1 207 ? 6.411 14.695 3.548 1.00 84.12 207 ALA A N 1
ATOM 1679 C CA . ALA A 1 207 ? 5.921 14.224 4.846 1.00 84.12 207 ALA A CA 1
ATOM 1680 C C . ALA A 1 207 ? 5.512 15.392 5.754 1.00 84.12 207 ALA A C 1
ATOM 1682 O O . ALA A 1 207 ? 4.446 15.365 6.372 1.00 84.12 207 ALA A O 1
ATOM 1683 N N . VAL A 1 208 ? 6.349 16.435 5.821 1.00 86.25 208 VAL A N 1
ATOM 1684 C CA . VAL A 1 208 ? 6.083 17.645 6.611 1.00 86.25 208 VAL A CA 1
ATOM 1685 C C . VAL A 1 208 ? 4.833 18.358 6.100 1.00 86.25 208 VAL A C 1
ATOM 1687 O O . VAL A 1 208 ? 3.946 18.664 6.895 1.00 86.25 208 VAL A O 1
ATOM 1690 N N . ALA A 1 209 ? 4.715 18.569 4.787 1.00 85.06 209 ALA A N 1
ATOM 1691 C CA . ALA A 1 209 ? 3.535 19.180 4.185 1.00 85.06 209 ALA A CA 1
ATOM 1692 C C . ALA A 1 209 ? 2.264 18.369 4.482 1.00 85.06 209 ALA A C 1
ATOM 1694 O O . ALA A 1 209 ? 1.255 18.948 4.883 1.00 85.06 209 ALA A O 1
ATOM 1695 N N . GLY A 1 210 ? 2.320 17.038 4.375 1.00 81.00 210 GLY A N 1
ATOM 1696 C CA . GLY A 1 210 ? 1.202 16.164 4.731 1.00 81.00 210 GLY A CA 1
ATOM 1697 C C . GLY A 1 210 ? 0.813 16.270 6.210 1.00 81.00 210 GLY A C 1
ATOM 1698 O O . GLY A 1 210 ? -0.369 16.390 6.525 1.00 81.00 210 GLY A O 1
ATOM 1699 N N . HIS A 1 211 ? 1.787 16.328 7.125 1.00 85.06 211 HIS A N 1
ATOM 1700 C CA . HIS A 1 211 ? 1.521 16.578 8.547 1.00 85.06 211 HIS A CA 1
ATOM 1701 C C . HIS A 1 211 ? 0.892 17.953 8.807 1.00 85.06 211 HIS A C 1
ATOM 1703 O O . HIS A 1 211 ? 0.003 18.056 9.651 1.00 85.06 211 HIS A O 1
ATOM 1709 N N . ILE A 1 212 ? 1.332 19.001 8.104 1.00 84.69 212 ILE A N 1
ATOM 1710 C CA . ILE A 1 212 ? 0.760 20.350 8.226 1.00 84.69 212 ILE A CA 1
ATOM 1711 C C . ILE A 1 212 ? -0.684 20.352 7.723 1.00 84.69 212 ILE A C 1
ATOM 1713 O O . ILE A 1 212 ? -1.577 20.774 8.454 1.00 84.69 212 ILE A O 1
ATOM 1717 N N . VAL A 1 213 ? -0.928 19.837 6.514 1.00 80.19 213 VAL A N 1
ATOM 1718 C CA . VAL A 1 213 ? -2.268 19.771 5.907 1.00 80.19 213 VAL A CA 1
ATOM 1719 C C . VAL A 1 213 ? -3.247 19.019 6.805 1.00 80.19 213 VAL A C 1
ATOM 1721 O O . VAL A 1 213 ? -4.390 19.448 6.945 1.00 80.19 213 VAL A O 1
ATOM 1724 N N . ASN A 1 214 ? -2.785 17.955 7.460 1.00 78.00 214 ASN A N 1
ATOM 1725 C CA . ASN A 1 214 ? -3.595 17.175 8.384 1.00 78.00 214 ASN A CA 1
ATOM 1726 C C . ASN A 1 214 ? -3.914 17.907 9.707 1.00 78.00 214 ASN A C 1
ATOM 1728 O O . ASN A 1 214 ? -4.937 17.637 10.332 1.00 78.00 214 ASN A O 1
ATOM 1732 N N . ARG A 1 215 ? -3.044 18.825 10.154 1.00 76.31 215 ARG A N 1
ATOM 1733 C CA . ARG A 1 215 ? -3.175 19.541 11.438 1.00 76.31 215 ARG A CA 1
ATOM 1734 C C . ARG A 1 215 ? -3.854 20.902 11.343 1.00 76.31 215 ARG A C 1
ATOM 1736 O O . ARG A 1 215 ? -4.263 21.430 12.376 1.00 76.31 215 ARG A O 1
ATOM 1743 N N . LEU A 1 216 ? -3.923 21.502 10.156 1.00 71.81 216 LEU A N 1
ATOM 1744 C CA . LEU A 1 216 ? -4.557 22.806 9.992 1.00 71.81 216 LEU A CA 1
ATOM 1745 C C . LEU A 1 216 ? -6.035 22.722 10.419 1.00 71.81 216 LEU A C 1
ATOM 1747 O O . LEU A 1 216 ? -6.751 21.843 9.935 1.00 71.81 216 LEU A O 1
ATOM 1751 N N . PRO A 1 217 ? -6.501 23.609 11.324 1.00 58.69 217 PRO A N 1
ATOM 1752 C CA . PRO A 1 217 ? -7.849 23.533 11.866 1.00 58.69 217 PRO A CA 1
ATOM 1753 C C . PRO A 1 217 ? -8.882 23.617 10.738 1.00 58.69 217 PRO A C 1
ATOM 1755 O O . PRO A 1 217 ? -8.936 24.591 9.985 1.00 58.69 217 PRO A O 1
ATOM 1758 N N . TRP A 1 218 ? -9.723 22.584 10.646 1.00 58.12 218 TRP A N 1
ATOM 1759 C CA . TRP A 1 218 ? -10.756 22.385 9.618 1.00 58.12 218 TRP A CA 1
ATOM 1760 C C . TRP A 1 218 ? -11.822 23.486 9.538 1.00 58.12 218 TRP A C 1
ATOM 1762 O O . TRP A 1 218 ? -12.629 23.506 8.611 1.00 58.12 218 TRP A O 1
ATOM 1772 N N . ASN A 1 219 ? -11.808 24.433 10.469 1.00 46.84 219 ASN A N 1
ATOM 1773 C CA . ASN A 1 219 ? -12.875 25.404 10.684 1.00 46.84 219 ASN A CA 1
ATOM 1774 C C . ASN A 1 219 ? -12.956 26.500 9.599 1.00 46.84 219 ASN A C 1
ATOM 1776 O O . ASN A 1 219 ? -13.902 27.283 9.604 1.00 46.84 219 ASN A O 1
ATOM 1780 N N . GLY A 1 220 ? -11.995 26.566 8.667 1.00 45.03 220 GLY A N 1
ATOM 1781 C CA . GLY A 1 220 ? -11.931 27.595 7.617 1.00 45.03 220 GLY A CA 1
ATOM 1782 C C . GLY A 1 220 ? -12.268 27.137 6.193 1.00 45.03 220 GLY A C 1
ATOM 1783 O O . GLY A 1 220 ? -12.417 27.979 5.314 1.00 45.03 220 GLY A O 1
ATOM 1784 N N . ILE A 1 221 ? -12.397 25.829 5.933 1.00 49.25 221 ILE A N 1
ATOM 1785 C CA . ILE A 1 221 ? -12.649 25.299 4.580 1.00 49.25 221 ILE A CA 1
ATOM 1786 C C . ILE A 1 221 ? -13.982 24.554 4.587 1.00 49.25 221 ILE A C 1
ATOM 1788 O O . ILE A 1 221 ? -14.026 23.332 4.711 1.00 49.25 221 ILE A O 1
ATOM 1792 N N . LYS A 1 222 ? -15.072 25.321 4.466 1.00 43.59 222 LYS A N 1
ATOM 1793 C CA . LYS A 1 222 ? -16.467 24.849 4.542 1.00 43.59 222 LYS A CA 1
ATOM 1794 C C . LYS A 1 222 ? -16.826 23.721 3.554 1.00 43.59 222 LYS A C 1
ATOM 1796 O O . LYS A 1 222 ? -17.770 22.987 3.825 1.00 43.59 222 LYS A O 1
ATOM 1801 N N . ASP A 1 223 ? -16.040 23.521 2.493 1.00 49.72 223 ASP A N 1
ATOM 1802 C CA . ASP A 1 223 ? -16.360 22.593 1.395 1.00 49.72 223 ASP A CA 1
ATOM 1803 C C . ASP A 1 223 ? -15.483 21.338 1.304 1.00 49.72 223 ASP A C 1
ATOM 1805 O O . ASP A 1 223 ? -15.622 20.543 0.378 1.00 49.72 223 ASP A O 1
ATOM 1809 N N . ARG A 1 224 ? -14.585 21.088 2.262 1.00 56.53 224 ARG A N 1
ATOM 1810 C CA . ARG A 1 224 ? -13.701 19.912 2.198 1.00 56.53 224 ARG A CA 1
ATOM 1811 C C . ARG A 1 224 ? -14.181 18.746 3.053 1.00 56.53 224 ARG A C 1
ATOM 1813 O O . ARG A 1 224 ? -13.417 18.215 3.858 1.00 56.53 224 ARG A O 1
ATOM 1820 N N . LYS A 1 225 ? -15.416 18.307 2.780 1.00 65.56 225 LYS A N 1
ATOM 1821 C CA . LYS A 1 225 ? -15.968 17.037 3.275 1.00 65.56 225 LYS A CA 1
ATOM 1822 C C . LYS A 1 225 ? -15.311 15.815 2.636 1.00 65.56 225 LYS A C 1
ATOM 1824 O O . LYS A 1 225 ? -15.582 14.733 3.110 1.00 65.56 225 LYS A O 1
ATOM 1829 N N . GLU A 1 226 ? -14.459 15.942 1.615 1.00 78.50 226 GLU A N 1
ATOM 1830 C CA . GLU A 1 226 ? -13.887 14.788 0.906 1.00 78.50 226 GLU A CA 1
ATOM 1831 C C . GLU A 1 226 ? -12.373 14.595 1.140 1.00 78.50 226 GLU A C 1
ATOM 1833 O O . GLU A 1 226 ? -11.593 15.552 1.053 1.00 78.50 226 GLU A O 1
ATOM 1838 N N . ARG A 1 227 ? -11.928 13.359 1.415 1.00 81.38 227 ARG A N 1
ATOM 1839 C CA . ARG A 1 227 ? -10.510 12.935 1.396 1.00 81.38 227 ARG A CA 1
ATOM 1840 C C . ARG A 1 227 ? -10.377 11.538 0.824 1.00 81.38 227 ARG A C 1
ATOM 1842 O O . ARG A 1 227 ? -11.134 10.653 1.204 1.00 81.38 227 ARG A O 1
ATOM 1849 N N . PHE A 1 228 ? -9.407 11.338 -0.070 1.00 84.50 228 PHE A N 1
ATOM 1850 C CA . PHE A 1 228 ? -9.215 10.060 -0.765 1.00 84.50 228 PHE A CA 1
ATOM 1851 C C . PHE A 1 228 ? -10.541 9.494 -1.316 1.00 84.50 228 PHE A C 1
ATOM 1853 O O . PHE A 1 228 ? -10.840 8.313 -1.151 1.00 84.50 228 PHE A O 1
ATOM 1860 N N . GLY A 1 229 ? -11.374 10.340 -1.934 1.00 77.12 229 GLY A N 1
ATOM 1861 C CA . GLY A 1 229 ? -12.660 9.913 -2.495 1.00 77.12 229 GLY A CA 1
ATOM 1862 C C . GLY A 1 229 ? -13.769 9.622 -1.475 1.00 77.12 229 GLY A C 1
ATOM 1863 O O . GLY A 1 229 ? -14.810 9.098 -1.865 1.00 77.12 229 GLY A O 1
ATOM 1864 N N . TYR A 1 230 ? -13.552 9.874 -0.179 1.00 79.62 230 TYR A N 1
ATOM 1865 C CA . TYR A 1 230 ? -14.536 9.640 0.880 1.00 79.62 230 TYR A CA 1
ATOM 1866 C C . TYR A 1 230 ? -15.092 10.949 1.429 1.00 79.62 230 TYR A C 1
ATOM 1868 O O . TYR A 1 230 ? -14.308 11.800 1.845 1.00 79.62 230 TYR A O 1
ATOM 1876 N N . VAL A 1 231 ? -16.422 11.059 1.496 1.00 80.44 231 VAL A N 1
ATOM 1877 C CA . VAL A 1 231 ? -17.139 12.202 2.072 1.00 80.44 231 VAL A CA 1
ATOM 1878 C C . VAL A 1 231 ? -17.446 11.944 3.553 1.00 80.44 231 VAL A C 1
ATOM 1880 O O . VAL A 1 231 ? -18.141 10.988 3.869 1.00 80.44 231 VAL A O 1
ATOM 1883 N N . PHE A 1 232 ? -16.954 12.791 4.458 1.00 79.19 232 PHE A N 1
ATOM 1884 C CA . PHE A 1 232 ? -17.247 12.758 5.892 1.00 79.19 232 PHE A CA 1
ATOM 1885 C C . PHE A 1 232 ? -18.702 13.166 6.150 1.00 79.19 232 PHE A C 1
ATOM 1887 O O . PHE A 1 232 ? -19.134 14.263 5.784 1.00 79.19 232 PHE A O 1
ATOM 1894 N N . GLU A 1 233 ? -19.453 12.272 6.789 1.00 76.25 233 GLU A N 1
ATOM 1895 C CA . GLU A 1 233 ? -20.900 12.387 7.009 1.00 76.25 233 GLU A CA 1
ATOM 1896 C C . GLU A 1 233 ? -21.246 12.800 8.452 1.00 76.25 233 GLU A C 1
ATOM 1898 O O . GLU A 1 233 ? -22.408 13.052 8.764 1.00 76.25 233 GLU A O 1
ATOM 1903 N N . GLY A 1 234 ? -20.254 12.883 9.343 1.00 68.44 234 GLY A N 1
ATOM 1904 C CA . GLY A 1 234 ? -20.433 13.133 10.773 1.00 68.44 234 GLY A CA 1
ATOM 1905 C C . GLY A 1 234 ? -20.830 11.883 11.568 1.00 68.44 234 GLY A C 1
ATOM 1906 O O . GLY A 1 234 ? -21.343 12.002 12.684 1.00 68.44 234 GLY A O 1
ATOM 1907 N N . LYS A 1 235 ? -20.613 10.680 11.019 1.00 66.19 235 LYS A N 1
ATOM 1908 C CA . LYS A 1 235 ? -20.938 9.411 11.687 1.00 66.19 235 LYS A CA 1
ATOM 1909 C C . LYS A 1 235 ? -19.983 9.172 12.856 1.00 66.19 235 LYS A C 1
ATOM 1911 O O . LYS A 1 235 ? -18.822 8.803 12.663 1.00 66.19 235 LYS A O 1
ATOM 1916 N N . LYS A 1 236 ? -20.483 9.369 14.078 1.00 55.12 236 LYS A N 1
ATOM 1917 C CA . LYS A 1 236 ? -19.752 9.071 15.317 1.00 55.12 236 LYS A CA 1
ATOM 1918 C C . LYS A 1 236 ? -19.627 7.565 15.524 1.00 55.12 236 LYS A C 1
ATOM 1920 O O . LYS A 1 236 ? -20.488 6.798 15.094 1.00 55.12 236 LYS A O 1
ATOM 1925 N N . ALA A 1 237 ? -18.558 7.154 16.199 1.00 53.47 237 ALA A N 1
ATOM 1926 C CA . ALA A 1 237 ? -18.403 5.767 16.595 1.00 53.47 237 ALA A CA 1
ATOM 1927 C C . ALA A 1 237 ? -19.546 5.330 17.526 1.00 53.47 237 ALA A C 1
ATOM 1929 O O . ALA A 1 237 ? -19.904 6.092 18.429 1.00 53.47 237 ALA A O 1
ATOM 1930 N N . PRO A 1 238 ? -20.121 4.127 17.337 1.00 49.12 238 PRO A N 1
ATOM 1931 C CA . PRO A 1 238 ? -20.899 3.515 18.401 1.00 49.12 238 PRO A CA 1
ATOM 1932 C C . PRO A 1 238 ? -19.978 3.316 19.613 1.00 49.12 238 PRO A C 1
ATOM 1934 O O . PRO A 1 238 ? -18.798 2.997 19.452 1.00 49.12 238 PRO A O 1
ATOM 1937 N N . VAL A 1 239 ? -20.507 3.538 20.817 1.00 44.38 239 VAL A N 1
ATOM 1938 C CA . VAL A 1 239 ? -19.796 3.229 22.065 1.00 44.38 239 VAL A CA 1
ATOM 1939 C C . VAL A 1 239 ? -19.425 1.747 22.007 1.00 44.38 239 VAL A C 1
ATOM 1941 O O . VAL A 1 239 ? -20.299 0.906 21.814 1.00 44.38 239 VAL A O 1
ATOM 1944 N N . ALA A 1 240 ? -18.131 1.436 22.041 1.00 44.31 240 ALA A N 1
ATOM 1945 C CA . ALA A 1 240 ? -17.659 0.074 21.846 1.00 44.31 240 ALA A CA 1
ATOM 1946 C C . ALA A 1 240 ? -18.054 -0.796 23.047 1.00 44.31 240 ALA A C 1
ATOM 1948 O O . ALA A 1 240 ? -17.564 -0.570 24.152 1.00 44.31 240 ALA A O 1
ATOM 1949 N N . ASP A 1 241 ? -18.891 -1.809 22.820 1.00 40.19 241 ASP A N 1
ATOM 1950 C CA . ASP A 1 241 ? -19.010 -2.931 23.748 1.00 40.19 241 ASP A CA 1
ATOM 1951 C C . ASP A 1 241 ? -17.679 -3.693 23.753 1.00 40.19 241 ASP A C 1
ATOM 1953 O O . ASP A 1 241 ? -17.134 -4.041 22.697 1.00 40.19 241 ASP A O 1
ATOM 1957 N N . ALA A 1 242 ? -17.126 -3.904 24.947 1.00 35.41 242 ALA A N 1
ATOM 1958 C CA . ALA A 1 242 ? -15.878 -4.625 25.148 1.00 35.41 242 ALA A CA 1
ATOM 1959 C C . ALA A 1 242 ? -16.003 -6.053 24.589 1.00 35.41 242 ALA A C 1
ATOM 1961 O O . ALA A 1 242 ? -16.867 -6.822 25.006 1.00 35.41 242 ALA A O 1
ATOM 1962 N N . LEU A 1 243 ? -15.151 -6.400 23.626 1.00 39.19 243 LEU A N 1
ATOM 1963 C CA . LEU A 1 243 ? -15.073 -7.756 23.087 1.00 39.19 243 LEU A CA 1
ATOM 1964 C C . LEU A 1 243 ? -14.334 -8.665 24.085 1.00 39.19 243 LEU A C 1
ATOM 1966 O O . LEU A 1 243 ? -13.256 -8.314 24.555 1.00 39.19 243 LEU A O 1
ATOM 1970 N N . ASP A 1 244 ? -14.935 -9.817 24.3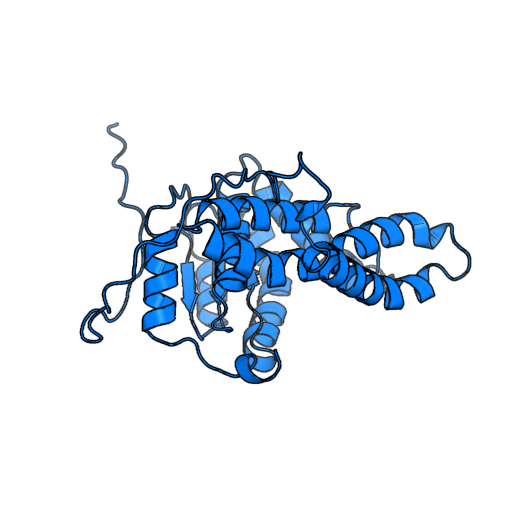90 1.00 38.00 244 ASP A N 1
ATOM 1971 C CA . ASP A 1 244 ? -14.388 -10.901 25.219 1.00 38.00 244 ASP A CA 1
ATOM 1972 C C . ASP A 1 244 ? -13.232 -11.624 24.492 1.00 38.00 244 ASP A C 1
ATOM 1974 O O . ASP A 1 244 ? -13.364 -12.056 23.343 1.00 38.00 244 ASP A O 1
ATOM 1978 N N . ASP A 1 245 ? -12.097 -11.751 25.185 1.00 41.12 245 ASP A N 1
ATOM 1979 C CA . ASP A 1 245 ? -10.802 -12.265 24.714 1.00 41.12 245 ASP A CA 1
ATOM 1980 C C . ASP A 1 245 ? -10.777 -13.774 24.374 1.00 41.12 245 ASP A C 1
ATOM 1982 O O . ASP A 1 245 ? -9.756 -14.296 23.916 1.00 41.12 245 ASP A O 1
ATOM 1986 N N . THR A 1 246 ? -11.864 -14.522 24.584 1.00 34.31 246 THR A N 1
ATOM 1987 C CA . THR A 1 246 ? -11.808 -15.998 24.581 1.00 34.31 246 THR A CA 1
ATOM 1988 C C . THR A 1 246 ? -12.034 -16.703 23.239 1.00 34.31 246 THR A C 1
ATOM 1990 O O . THR A 1 246 ? -11.933 -17.932 23.187 1.00 34.31 246 THR A O 1
ATOM 1993 N N . GLN A 1 247 ? -12.261 -16.001 22.121 1.00 36.16 247 GLN A N 1
ATOM 1994 C CA . GLN A 1 247 ? -12.584 -16.673 20.854 1.00 36.16 247 GLN A CA 1
ATOM 1995 C C . GLN A 1 247 ? -11.579 -16.452 19.706 1.00 36.16 247 GLN A C 1
ATOM 1997 O O . GLN A 1 247 ? -11.307 -15.345 19.249 1.00 36.16 247 GLN A O 1
ATOM 2002 N N . VAL A 1 248 ? -11.170 -17.593 19.140 1.00 40.22 248 VAL A N 1
ATOM 2003 C CA . VAL A 1 248 ? -10.688 -17.818 17.764 1.00 40.22 248 VAL A CA 1
ATOM 2004 C C . VAL A 1 248 ? -9.168 -17.839 17.550 1.00 40.22 248 VAL A C 1
ATOM 2006 O O . VAL A 1 248 ? -8.487 -16.825 17.409 1.00 40.22 248 VAL A O 1
ATOM 2009 N N . ARG A 1 249 ? -8.662 -19.068 17.374 1.00 35.44 249 ARG A N 1
ATOM 2010 C CA . ARG A 1 249 ? -7.394 -19.386 16.709 1.00 35.44 249 ARG A CA 1
ATOM 2011 C C . ARG A 1 249 ? -7.672 -19.703 15.230 1.00 35.44 249 ARG A C 1
ATOM 2013 O O . ARG A 1 249 ? -8.510 -20.546 14.939 1.00 35.44 249 ARG A O 1
ATOM 2020 N N . PHE A 1 250 ? -6.914 -19.056 14.341 1.00 36.66 250 PHE A N 1
ATOM 2021 C CA . PHE A 1 250 ? -6.829 -19.261 12.884 1.00 36.66 250 PHE A CA 1
ATOM 2022 C C . PHE A 1 250 ? -8.082 -18.909 12.062 1.00 36.66 250 PHE A C 1
ATOM 2024 O O . PHE A 1 250 ? -8.988 -19.712 11.883 1.00 36.66 250 PHE A O 1
ATOM 2031 N N . ALA A 1 251 ? -8.065 -17.723 11.447 1.00 37.50 251 ALA A N 1
ATOM 2032 C CA . ALA A 1 251 ? -8.977 -17.370 10.364 1.00 37.50 251 ALA A CA 1
ATOM 2033 C C . ALA A 1 251 ? -8.195 -17.254 9.048 1.00 37.50 251 ALA A C 1
ATOM 2035 O O . ALA A 1 251 ? -7.444 -16.304 8.836 1.00 37.50 251 ALA A O 1
ATOM 2036 N N . SER A 1 252 ? -8.381 -18.223 8.152 1.00 39.69 252 SER A N 1
ATOM 2037 C CA . SER A 1 252 ? -8.124 -18.043 6.723 1.00 39.69 252 SER A CA 1
ATOM 2038 C C . SER A 1 252 ? -9.464 -17.810 6.036 1.00 39.69 252 SER A C 1
ATOM 2040 O O . SER A 1 252 ? -10.290 -18.722 5.993 1.00 39.69 252 SER A O 1
ATOM 2042 N N . ALA A 1 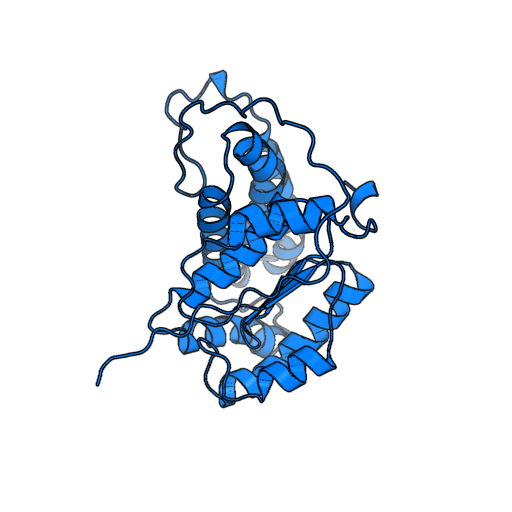253 ? -9.697 -16.620 5.489 1.00 40.47 253 ALA A N 1
ATOM 2043 C CA . ALA A 1 253 ? -10.844 -16.399 4.618 1.00 40.47 253 ALA A CA 1
ATOM 2044 C C . ALA A 1 253 ? -10.537 -17.033 3.250 1.00 40.47 253 ALA A C 1
ATOM 2046 O O . ALA A 1 253 ? -9.865 -16.436 2.413 1.00 40.47 253 ALA A O 1
ATOM 2047 N N . ARG A 1 254 ? -10.977 -18.277 3.027 1.00 37.31 254 ARG A N 1
ATOM 2048 C CA . ARG A 1 254 ? -11.191 -18.765 1.658 1.00 37.31 254 ARG A CA 1
ATOM 2049 C C . ARG A 1 254 ? -12.488 -18.140 1.165 1.00 37.31 254 ARG A C 1
ATOM 2051 O O . ARG A 1 254 ? -13.496 -18.222 1.863 1.00 37.31 254 ARG A O 1
ATOM 2058 N N . ALA A 1 255 ? -12.479 -17.557 -0.031 1.00 36.16 255 ALA A N 1
ATOM 2059 C CA . ALA A 1 255 ? -13.731 -17.233 -0.698 1.00 36.16 255 ALA A CA 1
ATOM 2060 C C . ALA A 1 255 ? -14.551 -18.532 -0.849 1.00 36.16 255 ALA A C 1
ATOM 2062 O O . ALA A 1 255 ? -13.972 -19.567 -1.207 1.00 36.16 255 ALA A O 1
ATOM 2063 N N . PRO A 1 256 ? -15.868 -18.526 -0.575 1.00 38.12 256 PRO A N 1
ATOM 2064 C CA . PRO A 1 256 ? -16.704 -19.679 -0.870 1.00 38.12 256 PRO A CA 1
ATOM 2065 C C . PRO A 1 256 ? -16.571 -20.005 -2.360 1.00 38.12 256 PRO A C 1
ATOM 2067 O O . PRO A 1 256 ? -16.632 -19.118 -3.215 1.00 38.12 256 PRO A O 1
ATOM 2070 N N . ALA A 1 257 ? -16.335 -21.280 -2.673 1.00 37.25 257 ALA A N 1
ATOM 2071 C CA . ALA A 1 257 ? -16.291 -21.746 -4.048 1.00 37.25 257 ALA A CA 1
ATOM 2072 C C . ALA A 1 257 ? -17.655 -21.464 -4.685 1.00 37.25 257 ALA A C 1
ATOM 2074 O O . ALA A 1 257 ? -18.636 -22.145 -4.399 1.00 37.25 257 ALA A O 1
ATOM 2075 N N . THR A 1 258 ? -17.733 -20.440 -5.532 1.00 40.12 258 THR A N 1
ATOM 2076 C CA . THR A 1 258 ? -18.896 -20.241 -6.387 1.00 40.12 258 THR A CA 1
ATOM 2077 C C . THR A 1 258 ? -18.940 -21.414 -7.356 1.00 40.12 258 THR A C 1
ATOM 2079 O O .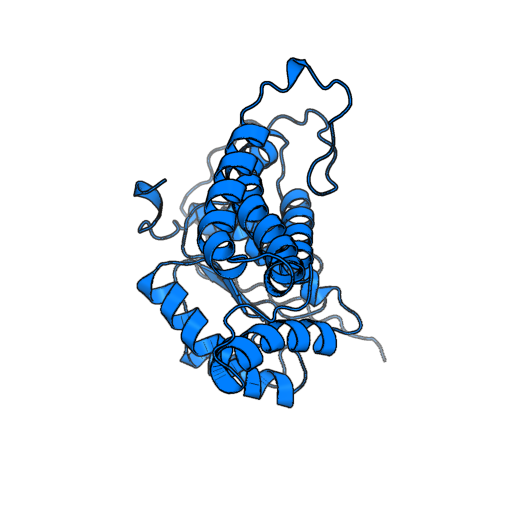 THR A 1 258 ? -18.132 -21.515 -8.282 1.00 40.12 258 THR A O 1
ATOM 2082 N N . SER A 1 259 ? -19.858 -22.347 -7.108 1.00 36.28 259 SER A N 1
ATOM 2083 C CA . SER A 1 259 ? -20.224 -23.363 -8.079 1.00 36.28 259 SER A CA 1
ATOM 2084 C C . SER A 1 259 ? -20.824 -22.637 -9.279 1.00 36.28 259 SER A C 1
ATOM 2086 O O . SER A 1 259 ? -21.954 -22.152 -9.252 1.00 36.28 259 SER A O 1
ATOM 2088 N N . ARG A 1 260 ? -20.047 -22.517 -10.359 1.00 40.34 260 ARG A N 1
ATOM 2089 C CA . ARG A 1 260 ? -20.656 -22.309 -11.669 1.00 40.34 260 ARG A CA 1
ATOM 2090 C C . ARG A 1 260 ? -21.498 -23.549 -11.934 1.00 40.34 260 ARG A C 1
ATOM 2092 O O . ARG A 1 260 ? -20.946 -24.637 -12.084 1.00 40.34 260 ARG A O 1
ATOM 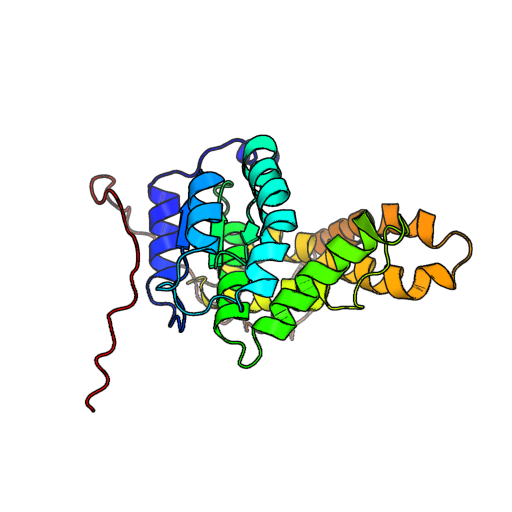2099 N N . LYS A 1 261 ? -22.822 -23.388 -11.945 1.00 44.03 261 LYS A N 1
ATOM 2100 C CA . LYS A 1 261 ? -23.667 -24.302 -12.709 1.00 44.03 261 LYS A CA 1
ATOM 2101 C C . LYS A 1 261 ? -23.240 -24.172 -14.174 1.00 44.03 261 LYS A C 1
ATOM 2103 O O . LYS A 1 261 ? -22.966 -23.061 -14.630 1.00 44.03 261 LYS A O 1
ATOM 2108 N N . ILE A 1 262 ? -23.067 -25.345 -14.772 1.00 52.44 262 ILE A N 1
ATOM 2109 C CA . ILE A 1 262 ? -22.602 -25.633 -16.131 1.00 52.44 262 ILE A CA 1
ATOM 2110 C C . ILE A 1 262 ? -23.403 -24.823 -17.148 1.00 52.44 262 ILE A C 1
ATOM 2112 O O . ILE A 1 262 ? -24.636 -24.730 -16.953 1.00 52.44 262 ILE A O 1
#

Foldseek 3Di:
DVVQQQDFADPVLVVVLCVLPLPPDFPWFAAEAGQADDLVVLLVLLPDDPTPLAADNVLSVLLNLVSVVVRVCCVPRVDWAARRSSNYTYHGTSQL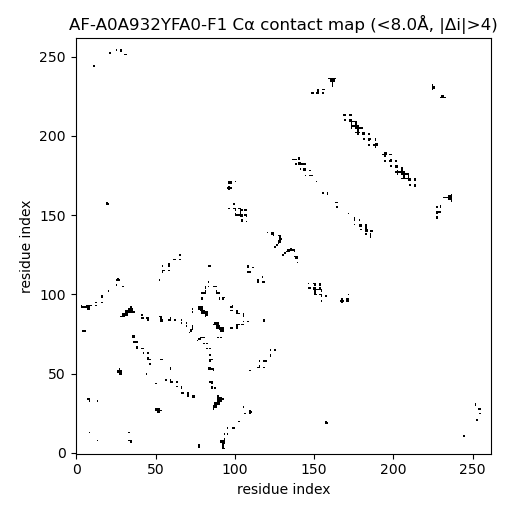LRSQLRVLLSVVLRPDPPSNVLSVLVCCLVCVCPPPDVPNQPHDACSVLVSLLSSNLRSLVRDDFVVSVLSSLLPSQLQSLLVNQLSVLSVCLVVDDCSVVVSVCRSVVSSVVSNCVSPDDPPPPPPPLDDSRDGHPNGHDDPDDDDDPPDDDDDRSDPPPPPDDD

Secondary structure (DSSP, 8-state):
-GGGTTPPPPHHHHHHHHHHHTTS--SS--EEEES---HHHHHHHHH-SS-TTPPPHHHHHHTHHHHHHHHHHHHHH---EEETTTTEEEE-S--HHHHHHHHHHHHHHHT-TTHHHHHHHHHHHHHIIIII---TT-PPTTHHHHHHHHHHHHHHTT-SSHHHHHHHHHHHHHHHHHHHHHHHHHHHGGGSTTHHHHHHHHHHHHHHHHHHHHHS-GGG-TT--EETTEE----PPPPPPPPPTT--S----PPP------

Solvent-accessible surface area (backbone atoms only — not comparable to full-atom values): 14863 Å² tota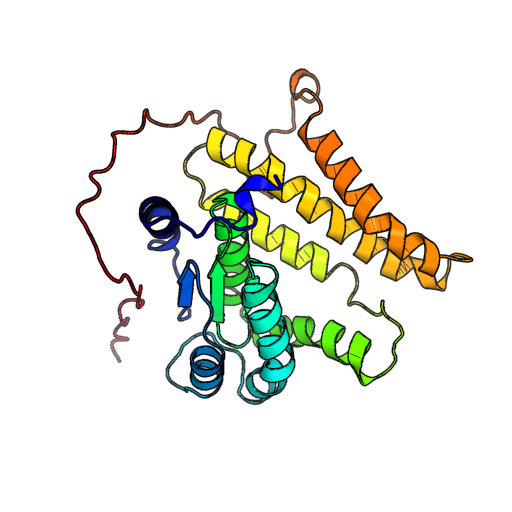l; per-residue (Å²): 118,79,84,47,52,81,39,68,46,49,69,67,54,54,50,56,52,44,71,47,54,74,78,53,88,68,78,31,55,64,45,79,33,74,54,51,82,50,68,67,60,44,53,51,49,40,70,55,83,85,63,44,71,50,48,54,69,69,59,22,62,58,30,50,73,54,47,54,57,50,43,48,39,33,71,74,66,30,42,59,43,54,40,69,41,48,31,33,31,32,31,23,36,73,42,67,48,61,44,35,29,26,50,10,43,51,52,52,52,48,69,41,92,60,37,51,61,58,52,50,60,65,45,46,40,57,48,39,31,70,70,76,40,83,52,82,51,71,53,68,72,50,48,64,33,52,52,54,48,49,8,44,31,47,22,61,72,49,46,90,26,44,60,54,42,56,59,27,41,70,55,48,40,20,56,51,24,25,38,46,45,38,32,56,41,47,68,45,22,90,78,38,92,66,25,68,64,50,55,72,48,26,35,57,55,18,27,50,50,20,48,47,66,67,64,54,75,70,89,78,54,94,82,67,46,61,57,61,92,40,71,68,82,79,46,70,66,75,85,76,76,85,79,77,90,86,75,84,84,86,86,78,80,70,77,79,82,77,77,75,78,128

Sequence (262 aa):
MPEQTFKNPSLGYAQELLKRWKDVPWRGDVLLRIGHTSLWGDIERTFRTDIKGRPNFFLRALGLLGTIPGWLGGKLNRDNFYNPFTNTVHVFRPVLATGMHEVGHAKFFDERTHRNLWVGATLLPFIIDRLIAPWPFLRIPIYTSFLEWQANVRAMKQFFTDTEREEALRVMEPAFGTYLPTDVLSLAAPFIPGGFAWMLAAPIAGAVAGHIVNRLPWNGIKDRKERFGYVFEGKKAPVADALDDTQVRFASARAPATSRKI

Mean predicted aligned error: 8.62 Å

Radius of gyration: 19.43 Å; Cα contacts (8 Å, |Δi|>4): 348; chains: 1; bounding box: 46×53×42 Å

Nearest PDB structures (foldseek):
  6w2v-assembly1_A  TM=2.661E-01  e=4.456E+00  synthetic construct
  7mmr-assembly2_B  TM=2.077E-01  e=6.657E+00  Aerococcus sp. Group 1